Protein AF-A0A2H4T2H5-F1 (afdb_monomer_lite)

InterPro domains:
  IPR000999 Ribonuclease III domain [PF00636] (133-190)
  IPR000999 Ribonuclease III domain [PS00517] (133-141)
  IPR000999 Ribonuclease III domain [PS50142] (43-194)
  IPR000999 Ribonuclease III domain [SM00535] (110-203)
  IPR000999 Ribonuclease III domain [cd00593] (124-202)
  IPR036389 Ribonuclease III, endonuclease domain superfamily [G3DSA:1.10.1520.10] (38-202)
  IPR036389 Ribonuclease III, endonuclease domain superfamily [SSF69065] (40-196)

Secondary structure (DSSP, 8-state):
---SS------TT-------HHHHHHHHHHHHHHHHHHHHHHHHHHHHHHT---S-HHHHHHHTB-TT-----SS-HHHHHHHHHHHS-SS--PPPTHHHHHHH---SHHHHHHHHTPPPPSS-PPP---STHHHHHHHHHHHHHHHHHHHHTT-TTS-HHHHHHHHHHHHSHHHHHHHHHHTTGGGTSB----TTT--GGG-

Organism: Gobiocypris rarus (NCBI:txid143606)

Sequence (203 aa):
MRREVTVELSSQGFWKTGIRSDVCQHAMMLPVLTHHIRYHQCLMHLDKLIGYMFKERCLLQLAMTHPSHHLNFGMNPDHARNSLSNCGIRQPKYGDRKVHHMYMRKKGINTLINIMSRLGQDDPSPSRINHNERLEFLGDAVVEFLTSVHLYYPFPSLEEGGLATYRTAIVQNQHLAMLAKKLELDRFMLYAHGPDLCRESDL

Foldseek 3Di:
DDDPADDDDDPPPDDDDVDALVVLVVVQCVLLVVLVVVLLVVVVVLCVLVVHDDPDSLVVLLQLEAPQQDDRSNDDVVVSVVSCVVRHDNDDDDDDPVVVCVQSDPDDPVNVVVVVPDDDDPDDDDDPHSHNVVVVVVVLVVLLVVLLVVLCVVCVPDDPVVSVVVSCVCSDPVNVLVVCVVSVSVVSHSDDDDVPPDDPVSD

Radius of gyration: 23.96 Å; chains: 1; bounding box: 58×44×70 Å

pLDDT: mean 84.57, std 11.93, range [44.12, 97.38]

Structure (mmCIF, N/CA/C/O backbone):
data_AF-A0A2H4T2H5-F1
#
_entry.id   AF-A0A2H4T2H5-F1
#
loop_
_atom_site.group_PDB
_atom_site.id
_atom_site.type_symbol
_atom_site.label_atom_id
_atom_site.label_alt_id
_atom_site.label_comp_id
_atom_site.label_asym_id
_atom_site.label_entity_id
_atom_site.label_seq_id
_atom_site.pdbx_PDB_ins_code
_atom_site.Cartn_x
_atom_site.Cartn_y
_atom_site.Cartn_z
_atom_site.occupancy
_atom_site.B_iso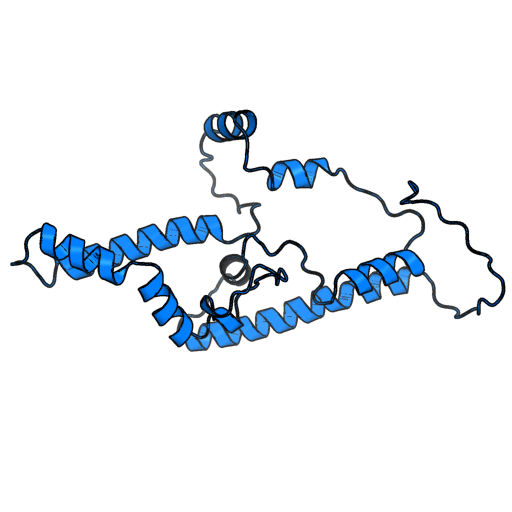_or_equiv
_atom_site.auth_seq_id
_atom_site.auth_comp_id
_atom_si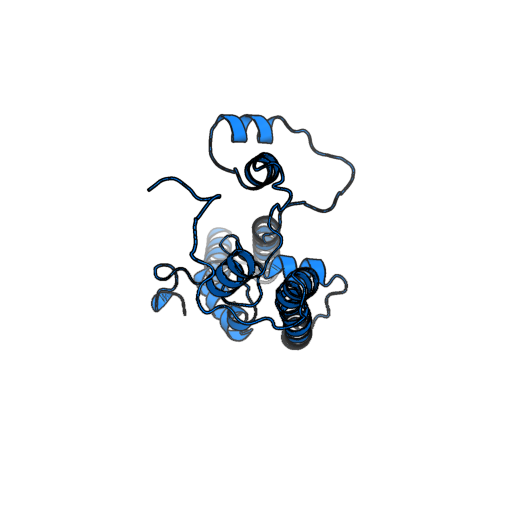te.auth_asym_id
_atom_site.auth_atom_id
_atom_site.pdbx_PDB_model_num
ATOM 1 N N . MET A 1 1 ? 26.961 19.662 -19.257 1.00 47.53 1 MET A N 1
ATOM 2 C CA . MET A 1 1 ? 26.577 18.572 -20.183 1.00 47.53 1 MET A CA 1
ATOM 3 C C . MET A 1 1 ? 25.059 18.450 -20.213 1.00 47.53 1 MET A C 1
ATOM 5 O O . MET A 1 1 ? 24.480 18.027 -19.226 1.00 47.53 1 MET A O 1
ATOM 9 N N . ARG A 1 2 ? 24.398 18.876 -21.296 1.00 48.97 2 ARG A N 1
ATOM 10 C CA . ARG A 1 2 ? 22.950 18.691 -21.510 1.00 48.97 2 ARG A CA 1
ATOM 11 C C . ARG A 1 2 ? 22.728 18.039 -22.873 1.00 48.97 2 ARG A C 1
ATOM 13 O O . ARG A 1 2 ? 22.562 18.754 -23.853 1.00 48.97 2 ARG A O 1
ATOM 20 N N . ARG A 1 3 ? 22.755 16.706 -22.929 1.00 50.19 3 ARG A N 1
ATOM 21 C CA . ARG A 1 3 ? 22.187 15.893 -24.020 1.00 50.19 3 ARG A CA 1
ATOM 22 C C . ARG A 1 3 ? 21.796 14.531 -23.440 1.00 50.19 3 ARG A C 1
ATOM 24 O O . ARG A 1 3 ? 22.607 13.621 -23.419 1.00 50.19 3 ARG A O 1
ATOM 31 N N . GLU A 1 4 ? 20.565 14.410 -22.948 1.00 59.59 4 GLU A N 1
ATOM 32 C CA . GLU A 1 4 ? 20.014 13.130 -22.460 1.00 59.59 4 GLU A CA 1
ATOM 33 C C . GLU A 1 4 ? 19.624 12.174 -23.608 1.00 59.59 4 GLU A C 1
ATOM 35 O O . GLU A 1 4 ? 19.254 11.036 -23.350 1.00 59.59 4 GLU A O 1
ATOM 40 N N . VAL A 1 5 ? 19.684 12.621 -24.874 1.00 64.12 5 VAL A N 1
ATOM 41 C CA . VAL A 1 5 ? 19.038 11.918 -26.003 1.00 64.12 5 VAL A CA 1
ATOM 42 C C . VAL A 1 5 ? 19.996 11.522 -27.131 1.00 64.12 5 VAL A C 1
ATOM 44 O O . VAL A 1 5 ? 19.806 10.484 -27.754 1.00 64.12 5 VAL A O 1
ATOM 47 N N . THR A 1 6 ? 21.033 12.311 -27.422 1.00 69.75 6 THR A N 1
ATOM 48 C CA . THR A 1 6 ? 21.950 12.030 -28.541 1.00 69.75 6 THR A CA 1
ATOM 49 C C . THR A 1 6 ? 23.392 12.020 -28.058 1.00 69.75 6 THR A C 1
ATOM 51 O O . THR A 1 6 ? 23.927 13.071 -27.688 1.00 69.75 6 THR A O 1
ATOM 54 N N . VAL A 1 7 ? 24.003 10.838 -28.093 1.00 77.75 7 VAL A N 1
ATOM 55 C CA . VAL A 1 7 ? 25.414 10.594 -27.781 1.00 77.75 7 VAL A CA 1
ATOM 56 C C . VAL A 1 7 ? 26.080 10.016 -29.027 1.00 77.75 7 VAL A C 1
ATOM 58 O O . VAL A 1 7 ? 25.478 9.202 -29.728 1.00 77.75 7 VAL A O 1
ATOM 61 N N . GLU A 1 8 ? 27.303 10.452 -29.317 1.00 80.44 8 GLU A N 1
ATOM 62 C CA . GLU A 1 8 ? 28.115 9.925 -30.415 1.00 80.44 8 GLU A CA 1
ATOM 63 C C . GLU A 1 8 ? 29.139 8.934 -29.858 1.00 80.44 8 GLU A C 1
ATOM 65 O O . GLU A 1 8 ? 29.836 9.231 -28.887 1.00 80.44 8 GLU A O 1
ATOM 70 N N . LEU A 1 9 ? 29.209 7.745 -30.458 1.00 82.56 9 LEU A N 1
ATOM 71 C CA . LEU A 1 9 ? 30.146 6.682 -30.098 1.00 82.56 9 LEU A CA 1
ATOM 72 C C . LEU A 1 9 ? 30.812 6.163 -31.375 1.00 82.56 9 LEU A C 1
ATOM 74 O O . LEU A 1 9 ? 30.136 5.938 -32.380 1.00 82.56 9 LEU A O 1
ATOM 78 N N . SER A 1 10 ? 32.133 5.966 -31.336 1.00 87.62 10 SER A N 1
ATOM 79 C CA . SER A 1 10 ? 32.856 5.301 -32.427 1.00 87.62 10 SER A CA 1
ATOM 80 C C . SER A 1 10 ? 32.396 3.850 -32.534 1.00 87.62 10 SER A C 1
ATOM 82 O O . SER A 1 10 ? 32.286 3.171 -31.520 1.00 87.62 10 SER A O 1
ATOM 84 N N . SER A 1 11 ? 32.165 3.356 -33.751 1.00 81.56 11 SER A N 1
ATOM 85 C CA . SER A 1 11 ? 31.807 1.954 -34.009 1.00 81.56 11 SER A CA 1
ATOM 86 C C . SER A 1 11 ? 33.022 1.024 -34.127 1.00 81.56 11 SER A C 1
ATOM 88 O O . SER A 1 11 ? 32.881 -0.138 -34.515 1.00 81.56 11 SER A O 1
ATOM 90 N N . GLN A 1 12 ? 34.231 1.515 -33.846 1.00 89.81 12 GLN A N 1
ATOM 91 C CA . GLN A 1 12 ? 35.455 0.723 -33.929 1.00 89.81 12 GLN A CA 1
ATOM 92 C C . GLN A 1 12 ? 35.497 -0.326 -32.805 1.00 89.81 12 GLN A C 1
ATOM 94 O O . GLN A 1 12 ? 35.344 0.008 -31.635 1.00 89.81 12 GLN A O 1
ATOM 99 N N . GLY A 1 13 ? 35.702 -1.601 -33.159 1.00 86.44 13 GLY A N 1
ATOM 100 C CA . GLY A 1 13 ? 35.786 -2.710 -32.194 1.00 86.44 13 GLY A CA 1
ATOM 101 C C . GLY A 1 13 ? 34.454 -3.384 -31.831 1.00 86.44 13 GLY A C 1
ATOM 102 O O . GLY A 1 13 ? 34.430 -4.228 -30.938 1.00 86.44 13 GLY A O 1
ATOM 103 N N . PHE A 1 14 ? 33.351 -3.049 -32.511 1.00 84.62 14 PHE A N 1
ATOM 104 C CA . PHE A 1 14 ? 32.053 -3.701 -32.302 1.00 84.62 14 PHE A CA 1
ATOM 105 C C . PHE A 1 14 ? 31.937 -5.021 -33.075 1.00 84.62 14 PHE A C 1
ATOM 107 O O . PHE A 1 14 ? 32.377 -5.135 -34.220 1.00 84.62 14 PHE A O 1
ATOM 114 N N . TRP A 1 15 ? 31.270 -6.002 -32.464 1.00 85.25 15 TRP A N 1
ATOM 115 C CA . TRP A 1 15 ? 31.063 -7.343 -33.017 1.00 85.25 15 TRP A CA 1
ATOM 116 C C . TRP A 1 15 ? 29.604 -7.536 -33.442 1.00 85.25 15 TRP A C 1
ATOM 118 O O . TRP A 1 15 ? 28.683 -7.066 -32.773 1.00 85.25 15 TRP A O 1
ATOM 128 N N . LYS A 1 16 ? 29.373 -8.250 -34.550 1.00 83.81 16 LYS A N 1
ATOM 129 C CA . LYS A 1 16 ? 28.019 -8.600 -35.007 1.00 83.81 16 LYS A CA 1
ATOM 130 C C . LYS A 1 16 ? 27.535 -9.852 -34.274 1.00 83.81 16 LYS A C 1
ATOM 132 O O . LYS A 1 16 ? 28.147 -10.904 -34.401 1.00 83.81 16 LYS A O 1
ATOM 137 N N . THR A 1 17 ? 26.420 -9.744 -33.556 1.00 83.88 17 THR A N 1
ATOM 138 C CA . THR A 1 17 ? 25.852 -10.838 -32.743 1.00 83.88 17 THR A CA 1
ATOM 139 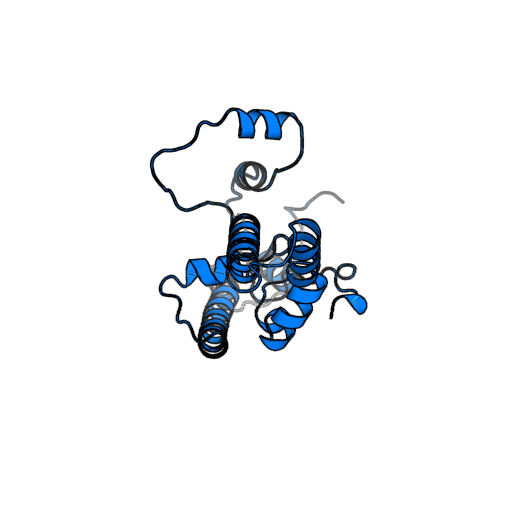C C . THR A 1 17 ? 24.640 -11.522 -33.382 1.00 83.88 17 THR A C 1
ATOM 141 O O . THR A 1 17 ? 24.209 -12.565 -32.907 1.00 83.88 17 THR A O 1
ATOM 144 N N . GLY A 1 18 ? 24.060 -10.943 -34.441 1.00 85.62 18 GLY A N 1
ATOM 145 C CA . GLY A 1 18 ? 22.853 -11.466 -35.100 1.00 85.62 18 GLY A CA 1
ATOM 146 C C . GLY A 1 18 ? 21.541 -11.230 -34.336 1.00 85.62 18 GLY A C 1
ATOM 147 O O . GLY A 1 18 ? 20.476 -11.562 -34.849 1.00 85.62 18 GLY A O 1
ATOM 148 N N . ILE A 1 19 ? 21.597 -10.619 -33.148 1.00 86.62 19 ILE A N 1
ATOM 149 C CA . ILE A 1 19 ? 20.429 -10.311 -32.314 1.00 86.62 19 ILE A CA 1
ATOM 150 C C . ILE A 1 19 ? 19.937 -8.895 -32.624 1.00 86.62 19 ILE A C 1
ATOM 152 O O . ILE A 1 19 ? 20.728 -7.958 -32.745 1.00 86.62 19 ILE A O 1
ATOM 156 N N . ARG A 1 20 ? 18.618 -8.740 -32.755 1.00 86.31 20 ARG A N 1
ATOM 157 C CA . ARG A 1 20 ? 17.951 -7.451 -32.961 1.00 86.31 20 ARG A CA 1
ATOM 158 C C .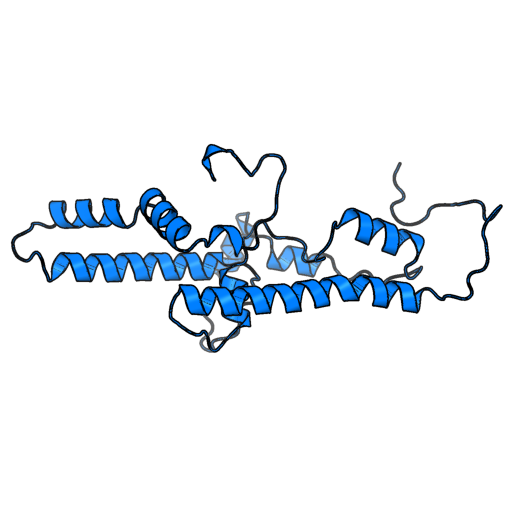 ARG A 1 20 ? 17.462 -6.863 -31.628 1.00 86.31 20 ARG A C 1
ATOM 160 O O . ARG A 1 20 ? 17.335 -7.559 -30.623 1.00 86.31 20 ARG A O 1
ATOM 167 N N . SER A 1 21 ? 17.213 -5.554 -31.615 1.00 83.38 21 SER A N 1
ATOM 168 C CA . SER A 1 21 ? 16.841 -4.791 -30.410 1.00 83.38 21 SER A CA 1
ATOM 169 C C . SER A 1 21 ? 15.430 -5.086 -29.879 1.00 83.38 21 SER A C 1
ATOM 171 O O . SER A 1 21 ? 15.114 -4.758 -28.737 1.00 83.38 21 SER A O 1
ATOM 173 N N . ASP A 1 22 ? 14.584 -5.742 -30.672 1.00 88.50 22 ASP A N 1
ATOM 174 C CA . ASP A 1 22 ? 13.271 -6.251 -30.268 1.00 88.50 22 ASP A CA 1
ATOM 175 C C . ASP A 1 22 ? 13.377 -7.327 -29.179 1.00 88.50 22 ASP A C 1
ATOM 177 O O . ASP A 1 22 ? 12.630 -7.292 -28.197 1.00 88.50 22 ASP A O 1
ATOM 181 N N . VAL A 1 23 ? 14.340 -8.244 -29.307 1.00 90.56 23 VAL A N 1
ATOM 182 C CA . VAL A 1 23 ? 14.605 -9.293 -28.313 1.00 90.56 23 VAL A CA 1
ATOM 183 C C . VAL A 1 23 ? 15.060 -8.674 -26.995 1.00 90.56 23 VAL A C 1
ATOM 185 O O . VAL A 1 23 ? 14.573 -9.061 -25.934 1.00 90.56 23 VAL A O 1
ATOM 188 N N . CYS A 1 24 ? 15.940 -7.669 -27.050 1.00 87.62 24 CYS A N 1
ATOM 189 C CA . CYS A 1 24 ? 16.410 -6.959 -25.862 1.00 87.62 24 CYS A CA 1
ATOM 190 C C . CYS A 1 24 ? 15.251 -6.298 -25.105 1.00 87.62 24 CYS A C 1
ATOM 192 O O . CYS A 1 24 ? 15.184 -6.412 -23.884 1.00 87.62 24 CYS A O 1
ATOM 194 N N . GLN A 1 25 ? 14.297 -5.680 -25.809 1.00 87.56 25 GLN A N 1
ATOM 195 C CA . GLN A 1 25 ? 13.136 -5.065 -25.166 1.00 87.56 25 GLN A CA 1
ATOM 196 C C . GLN A 1 25 ? 12.283 -6.093 -24.407 1.00 87.56 25 GLN A C 1
ATOM 198 O O . GLN A 1 25 ? 11.926 -5.855 -23.255 1.00 87.56 25 GLN A O 1
ATOM 203 N N . HIS A 1 26 ? 11.982 -7.243 -25.018 1.00 90.75 26 HIS A N 1
ATOM 204 C CA . HIS A 1 26 ? 11.210 -8.303 -24.360 1.00 90.75 26 HIS A CA 1
ATOM 205 C C . HIS A 1 26 ? 11.972 -8.908 -23.181 1.00 90.75 26 HIS A C 1
ATOM 207 O O . HIS A 1 26 ? 11.398 -9.091 -22.108 1.00 90.75 26 HIS A O 1
ATOM 213 N N . ALA A 1 27 ? 13.274 -9.155 -23.352 1.00 91.94 27 ALA A N 1
ATOM 214 C CA . ALA A 1 27 ? 14.132 -9.686 -22.301 1.00 91.94 27 ALA A CA 1
ATOM 215 C C . ALA A 1 27 ? 14.134 -8.787 -21.057 1.00 91.94 27 ALA A C 1
ATOM 217 O O . ALA A 1 27 ? 14.075 -9.298 -19.943 1.00 91.94 27 ALA A O 1
ATOM 218 N N . MET A 1 28 ? 14.113 -7.461 -21.230 1.00 90.12 28 MET A N 1
ATOM 219 C CA . MET A 1 28 ? 14.054 -6.513 -20.111 1.00 90.12 28 MET A CA 1
ATOM 220 C C . MET A 1 28 ? 12.694 -6.467 -19.397 1.00 90.12 28 MET A C 1
ATOM 222 O O . MET A 1 28 ? 12.631 -6.007 -18.258 1.00 90.12 28 MET A O 1
ATOM 226 N N . MET A 1 29 ? 11.617 -6.969 -20.011 1.00 90.12 29 MET A N 1
ATOM 227 C CA . MET A 1 29 ? 10.289 -7.051 -19.383 1.00 90.12 29 MET A CA 1
ATOM 228 C C . MET A 1 29 ? 10.087 -8.337 -18.570 1.00 90.12 29 MET A C 1
ATOM 230 O O . MET A 1 29 ? 9.281 -8.349 -17.638 1.00 90.12 29 MET A O 1
ATOM 234 N N . LEU A 1 30 ? 10.816 -9.417 -18.880 1.00 93.12 30 LEU A N 1
ATOM 235 C CA . LEU A 1 30 ? 10.678 -10.699 -18.175 1.00 93.12 30 LEU A CA 1
ATOM 236 C C . LEU A 1 30 ? 10.932 -10.593 -16.662 1.00 93.12 30 LEU A C 1
ATOM 238 O O . LEU A 1 30 ? 10.170 -11.195 -15.909 1.00 93.12 30 LEU A O 1
ATOM 242 N N . PRO A 1 31 ? 11.919 -9.824 -16.169 1.00 94.06 31 PRO A N 1
ATOM 243 C CA . PRO A 1 31 ? 12.173 -9.723 -14.732 1.00 94.06 31 PRO A CA 1
ATOM 244 C C . PRO A 1 31 ? 11.035 -9.067 -13.947 1.00 94.06 31 PRO A C 1
ATOM 246 O O . PRO A 1 31 ? 10.805 -9.422 -12.794 1.00 94.06 31 PRO A O 1
ATOM 249 N N . VAL A 1 32 ? 10.262 -8.181 -14.583 1.00 92.00 32 VAL A N 1
ATOM 250 C CA . VAL A 1 32 ? 9.036 -7.626 -13.991 1.00 92.00 32 VAL A CA 1
ATOM 251 C C . VAL A 1 32 ? 8.002 -8.736 -13.795 1.00 92.00 32 VAL A C 1
ATOM 253 O O . VAL A 1 32 ? 7.415 -8.859 -12.720 1.00 92.00 32 VAL A O 1
ATOM 256 N N . LEU A 1 33 ? 7.813 -9.584 -14.811 1.00 93.50 33 LEU A N 1
ATOM 257 C CA . LEU A 1 33 ? 6.883 -10.711 -14.755 1.00 93.50 33 LEU A CA 1
ATOM 258 C C . LEU A 1 33 ? 7.313 -11.760 -13.721 1.00 93.50 33 LEU A C 1
ATOM 260 O O . LEU A 1 33 ? 6.489 -12.219 -12.931 1.00 93.50 33 LEU A O 1
ATOM 264 N N . THR A 1 34 ? 8.590 -12.142 -13.698 1.00 94.50 34 THR A N 1
ATOM 265 C CA . THR A 1 34 ? 9.081 -13.143 -12.741 1.00 94.50 34 THR A CA 1
ATOM 266 C C . THR A 1 34 ? 8.998 -12.627 -11.309 1.00 94.50 34 THR A C 1
ATOM 268 O O . THR A 1 34 ? 8.587 -13.376 -10.423 1.00 94.50 34 THR A O 1
ATOM 271 N N . HIS A 1 35 ? 9.309 -11.348 -11.076 1.00 92.88 35 HIS A N 1
ATOM 272 C CA . HIS A 1 35 ? 9.099 -10.704 -9.784 1.00 92.88 35 HIS A CA 1
ATOM 273 C C . HIS A 1 35 ? 7.623 -10.735 -9.378 1.00 92.88 35 HIS A C 1
ATOM 275 O O . HIS A 1 35 ? 7.315 -11.160 -8.268 1.00 92.88 35 HIS A O 1
ATOM 281 N N . HIS A 1 36 ? 6.710 -10.375 -10.285 1.00 92.94 36 HIS A N 1
ATOM 282 C CA . HIS A 1 36 ? 5.271 -10.409 -10.030 1.00 92.94 36 HIS A CA 1
ATOM 283 C C . HIS A 1 36 ? 4.787 -11.811 -9.627 1.00 92.94 36 HIS A C 1
ATOM 285 O O . HIS A 1 36 ? 4.119 -11.970 -8.608 1.00 92.94 36 HIS A O 1
ATOM 291 N N . ILE A 1 37 ? 5.170 -12.850 -10.377 1.00 94.56 37 ILE A N 1
ATOM 292 C CA . ILE A 1 37 ? 4.791 -14.240 -10.075 1.00 94.56 37 ILE A CA 1
ATOM 293 C C . ILE A 1 37 ? 5.319 -14.665 -8.700 1.00 94.56 37 ILE A C 1
ATOM 295 O O . ILE A 1 37 ? 4.560 -15.187 -7.884 1.00 94.56 37 ILE A O 1
ATOM 299 N N . ARG A 1 38 ? 6.604 -14.417 -8.424 1.00 94.50 38 ARG A N 1
ATOM 300 C CA . ARG A 1 38 ? 7.226 -14.765 -7.138 1.00 94.50 38 ARG A CA 1
ATOM 301 C C . ARG A 1 38 ? 6.562 -14.031 -5.979 1.00 94.50 38 ARG A C 1
ATOM 303 O O . ARG A 1 38 ? 6.287 -14.638 -4.952 1.00 94.50 38 ARG A O 1
ATOM 310 N N . TYR A 1 39 ? 6.266 -12.748 -6.153 1.00 94.00 39 TYR A N 1
ATOM 311 C CA . TYR A 1 39 ? 5.614 -11.945 -5.128 1.00 94.00 39 TYR A CA 1
ATOM 312 C C . TYR A 1 39 ? 4.200 -12.452 -4.817 1.00 94.00 39 TYR A C 1
ATOM 314 O O . TYR A 1 39 ? 3.845 -12.608 -3.652 1.00 94.00 39 TYR A O 1
ATOM 322 N N . HIS A 1 40 ? 3.416 -12.822 -5.833 1.00 94.19 40 HIS A N 1
ATOM 323 C CA . HIS A 1 40 ? 2.105 -13.434 -5.603 1.00 94.19 40 HIS A CA 1
ATOM 324 C C . HIS A 1 40 ? 2.191 -14.787 -4.892 1.00 94.19 40 HIS A C 1
ATOM 326 O O . HIS A 1 40 ? 1.343 -15.074 -4.050 1.00 94.19 40 HIS A O 1
ATOM 332 N N . GLN A 1 41 ? 3.215 -15.596 -5.169 1.00 94.44 41 GLN A N 1
ATOM 333 C CA . GLN A 1 41 ? 3.460 -16.825 -4.408 1.00 94.44 41 GLN A CA 1
ATOM 334 C C . GLN A 1 41 ? 3.786 -16.524 -2.938 1.00 94.44 41 GLN A C 1
ATOM 336 O O . GLN A 1 41 ? 3.274 -17.209 -2.053 1.00 94.44 41 GLN A O 1
ATOM 341 N N . CYS A 1 42 ? 4.562 -15.472 -2.658 1.00 94.50 42 CYS A N 1
ATOM 342 C CA . CYS A 1 42 ? 4.800 -15.010 -1.289 1.00 94.50 42 CYS A CA 1
ATOM 343 C C . CYS A 1 42 ? 3.500 -14.555 -0.606 1.00 94.50 42 CYS A C 1
ATOM 345 O O . CYS A 1 42 ? 3.243 -14.947 0.528 1.00 94.50 42 CYS A O 1
ATOM 347 N N . LEU A 1 43 ? 2.633 -13.808 -1.296 1.00 94.25 43 LEU A N 1
ATOM 348 C CA . LEU A 1 43 ? 1.333 -13.402 -0.746 1.00 94.25 43 LEU A CA 1
ATOM 349 C C . LEU A 1 43 ? 0.415 -14.595 -0.440 1.00 94.25 43 LEU A C 1
ATOM 351 O O . LEU A 1 43 ? -0.333 -14.562 0.529 1.00 94.25 43 LEU A O 1
ATOM 355 N N . MET A 1 44 ? 0.495 -15.684 -1.209 1.00 93.38 44 MET A N 1
ATOM 356 C CA . MET A 1 44 ? -0.233 -16.916 -0.876 1.00 93.38 44 MET A CA 1
ATOM 357 C C . MET A 1 44 ? 0.274 -17.573 0.414 1.00 93.38 44 MET A C 1
ATOM 359 O O . MET A 1 44 ? -0.477 -18.297 1.066 1.00 93.38 44 MET A O 1
ATOM 363 N N . HIS A 1 45 ? 1.541 -17.363 0.777 1.00 92.56 45 HIS A N 1
ATOM 364 C CA . HIS A 1 45 ? 2.059 -17.785 2.076 1.00 92.56 45 HIS A CA 1
ATOM 365 C C . HIS A 1 45 ? 1.565 -16.861 3.194 1.00 92.56 45 HIS A C 1
ATOM 367 O O . HIS A 1 45 ? 1.146 -17.359 4.237 1.00 92.56 45 HIS A O 1
ATOM 373 N N . LEU A 1 46 ? 1.520 -15.550 2.941 1.00 93.31 46 LEU A N 1
ATOM 374 C CA . LEU A 1 46 ? 0.984 -14.568 3.882 1.00 93.31 46 LEU A CA 1
ATOM 375 C C . LEU A 1 46 ? -0.480 -14.853 4.255 1.00 93.31 46 LEU A C 1
ATOM 377 O O . LEU A 1 46 ? -0.817 -14.835 5.434 1.00 93.31 46 LEU A O 1
ATOM 381 N N . ASP A 1 47 ? -1.334 -15.207 3.292 1.00 92.69 47 ASP A N 1
ATOM 382 C CA . ASP A 1 47 ? -2.723 -15.603 3.578 1.00 92.69 47 ASP A CA 1
ATOM 383 C C . ASP A 1 47 ? -2.817 -16.738 4.612 1.00 92.69 47 ASP A C 1
ATOM 385 O O . ASP A 1 47 ? -3.700 -16.741 5.470 1.00 92.69 47 ASP A O 1
ATOM 389 N N . LYS A 1 48 ? -1.901 -17.715 4.535 1.00 91.06 48 LYS A N 1
ATOM 390 C CA . LYS A 1 48 ? -1.867 -18.848 5.470 1.00 91.06 48 LYS A CA 1
ATOM 391 C C . LYS A 1 48 ? -1.458 -18.408 6.873 1.00 91.06 48 LYS A C 1
ATOM 393 O O . LYS A 1 48 ? -1.967 -18.977 7.831 1.00 91.06 48 LYS A O 1
ATOM 398 N N . LEU A 1 49 ? -0.570 -17.417 6.986 1.00 91.12 49 LEU A N 1
ATOM 399 C CA . LEU A 1 49 ? -0.171 -16.828 8.268 1.00 91.12 49 LEU A CA 1
ATOM 400 C C . LEU A 1 49 ? -1.310 -16.010 8.890 1.00 91.12 49 LEU A C 1
ATOM 402 O O . LEU A 1 49 ? -1.550 -16.112 10.088 1.00 91.12 49 LEU A O 1
ATOM 406 N N . ILE A 1 50 ? -2.037 -15.240 8.075 1.00 92.44 50 ILE A N 1
ATOM 407 C CA . ILE A 1 50 ? -3.185 -14.435 8.522 1.00 92.44 50 ILE A CA 1
ATOM 408 C C . ILE A 1 50 ? -4.387 -15.328 8.880 1.00 92.44 50 ILE A C 1
ATOM 410 O O . ILE A 1 50 ? -5.210 -14.961 9.715 1.00 92.44 50 ILE A O 1
ATOM 414 N N . GLY A 1 51 ? -4.505 -16.502 8.254 1.00 94.31 51 GLY A N 1
ATOM 415 C CA . GLY A 1 51 ? -5.647 -17.403 8.428 1.00 94.31 51 GLY A CA 1
ATOM 416 C C . GLY A 1 51 ? -6.881 -16.993 7.616 1.00 94.31 51 GLY A C 1
ATOM 417 O O . GLY A 1 51 ? -7.959 -17.552 7.808 1.00 94.31 51 GLY A O 1
ATOM 418 N N . TYR A 1 52 ? -6.734 -16.043 6.686 1.00 94.81 52 TYR A N 1
ATOM 419 C CA . TYR A 1 52 ? -7.793 -15.589 5.788 1.00 94.81 52 TYR A CA 1
ATOM 420 C C . TYR A 1 52 ? -7.289 -15.519 4.345 1.00 94.81 52 TYR A C 1
ATOM 422 O O . TYR A 1 52 ? -6.274 -14.892 4.048 1.00 94.81 52 TYR A O 1
ATOM 430 N N . MET A 1 53 ? -8.031 -16.154 3.436 1.00 94.62 53 MET A N 1
ATOM 431 C CA . MET A 1 53 ? -7.698 -16.203 2.014 1.00 94.62 53 MET A CA 1
ATOM 432 C C . MET A 1 53 ? -8.383 -15.057 1.264 1.00 94.62 53 MET A C 1
ATOM 434 O O . MET A 1 53 ? -9.606 -15.057 1.093 1.00 94.62 53 MET A O 1
ATOM 438 N N . PHE A 1 54 ? -7.603 -14.105 0.750 1.00 94.12 54 PHE A N 1
ATOM 439 C CA . PHE A 1 54 ? -8.150 -12.990 -0.025 1.00 94.12 54 PHE A CA 1
ATOM 440 C C . PHE A 1 54 ? -8.604 -13.454 -1.416 1.00 94.12 54 PHE A C 1
ATOM 442 O O . PHE A 1 54 ? -7.825 -14.024 -2.185 1.00 94.12 54 PHE A O 1
ATOM 449 N N . LYS A 1 55 ? -9.866 -13.169 -1.770 1.00 92.94 55 LYS A N 1
ATOM 450 C CA . LYS A 1 55 ? -10.402 -13.436 -3.118 1.00 92.94 55 LYS A CA 1
ATOM 451 C C . LYS A 1 55 ? -9.751 -12.534 -4.167 1.00 92.94 55 LYS A C 1
ATOM 453 O O . LYS A 1 55 ? -9.356 -13.002 -5.232 1.00 92.94 55 LYS A O 1
ATOM 458 N N . GLU A 1 56 ? -9.611 -11.249 -3.852 1.00 92.19 56 GLU A N 1
ATOM 459 C CA . GLU A 1 56 ? -9.090 -10.242 -4.773 1.00 92.19 56 GLU A CA 1
ATOM 460 C C . GLU A 1 56 ? -7.594 -9.990 -4.528 1.00 92.19 56 GLU A C 1
ATOM 462 O O . GLU A 1 56 ? -7.186 -9.246 -3.636 1.00 92.19 56 GLU A O 1
ATOM 467 N N . ARG A 1 57 ? -6.747 -10.649 -5.326 1.00 91.75 57 ARG A N 1
ATOM 468 C CA . ARG A 1 57 ? -5.283 -10.649 -5.145 1.00 91.75 57 ARG A CA 1
ATOM 469 C C . ARG A 1 57 ? -4.628 -9.304 -5.414 1.00 91.75 57 ARG A C 1
ATOM 471 O O . ARG A 1 57 ? -3.676 -8.944 -4.727 1.00 91.75 57 ARG A O 1
ATOM 478 N N . CYS A 1 58 ? -5.151 -8.565 -6.385 1.00 90.19 58 CYS A N 1
ATOM 479 C CA . CYS A 1 58 ? -4.659 -7.234 -6.719 1.00 90.19 58 CYS A CA 1
ATOM 480 C C . CYS A 1 58 ? -4.886 -6.250 -5.563 1.00 90.19 58 CYS A C 1
ATOM 482 O O . CYS A 1 58 ? -4.032 -5.406 -5.310 1.00 90.19 58 CYS A O 1
ATOM 484 N N . LEU A 1 59 ? -5.995 -6.394 -4.825 1.00 91.44 59 LEU A N 1
ATOM 485 C CA . LEU A 1 59 ? -6.283 -5.568 -3.654 1.00 91.44 59 LEU A CA 1
ATOM 486 C C . LEU A 1 59 ? -5.312 -5.866 -2.506 1.00 91.44 59 LEU A C 1
ATOM 488 O O . LEU A 1 59 ? -4.795 -4.938 -1.892 1.00 91.44 59 LEU A O 1
ATOM 492 N N . LEU A 1 60 ? -5.007 -7.144 -2.258 1.00 93.25 60 LEU A N 1
ATOM 493 C CA . LEU A 1 60 ? -4.001 -7.528 -1.262 1.00 93.25 60 LEU A CA 1
ATOM 494 C C . LEU A 1 60 ? -2.609 -6.997 -1.630 1.00 93.25 60 LEU A C 1
ATOM 496 O O . LEU A 1 60 ? -1.916 -6.438 -0.786 1.00 93.25 60 LEU A O 1
ATOM 500 N N . GLN A 1 61 ? -2.208 -7.126 -2.897 1.00 92.69 61 GLN A N 1
ATOM 501 C CA . GLN A 1 61 ? -0.956 -6.541 -3.372 1.00 92.69 61 GLN A CA 1
ATOM 502 C C . GLN A 1 61 ? -0.939 -5.025 -3.157 1.00 92.69 61 GLN A C 1
ATOM 504 O O . GLN A 1 61 ? 0.052 -4.512 -2.647 1.00 92.69 61 GLN A O 1
ATOM 509 N N . LEU A 1 62 ? -2.024 -4.323 -3.502 1.00 91.44 62 LEU A N 1
ATOM 510 C CA . LEU A 1 62 ? -2.154 -2.883 -3.291 1.00 91.44 62 LEU A CA 1
ATOM 511 C C . LEU A 1 62 ? -2.026 -2.515 -1.806 1.00 91.44 62 LEU A C 1
ATOM 513 O O . LEU A 1 62 ? -1.308 -1.574 -1.482 1.00 91.44 62 LEU A O 1
ATOM 517 N N . ALA A 1 63 ? -2.643 -3.272 -0.899 1.00 92.75 63 ALA A N 1
ATOM 518 C CA . ALA A 1 63 ? -2.527 -3.048 0.544 1.00 92.75 63 ALA A CA 1
ATOM 519 C C . ALA A 1 63 ? -1.080 -3.155 1.056 1.00 92.75 63 ALA A C 1
ATOM 521 O O . ALA A 1 63 ? -0.699 -2.435 1.977 1.00 92.75 63 ALA A O 1
ATOM 522 N N . MET A 1 64 ? -0.260 -3.987 0.411 1.00 92.62 64 MET A N 1
ATOM 523 C CA . MET A 1 64 ? 1.155 -4.173 0.743 1.00 92.62 64 MET A CA 1
ATOM 524 C C . MET A 1 64 ? 2.095 -3.180 0.035 1.00 92.62 64 MET A C 1
ATOM 526 O O . MET A 1 64 ? 3.308 -3.250 0.227 1.00 92.62 64 MET A O 1
ATOM 530 N N . THR A 1 65 ? 1.578 -2.257 -0.789 1.00 90.88 65 THR A N 1
ATOM 531 C CA . THR A 1 65 ? 2.400 -1.244 -1.479 1.00 90.88 65 THR A CA 1
ATOM 532 C C . THR A 1 65 ? 2.563 0.034 -0.666 1.00 90.88 65 THR A C 1
ATOM 534 O O . THR A 1 65 ? 1.587 0.724 -0.378 1.00 90.88 65 THR A O 1
ATOM 537 N N . HIS A 1 66 ? 3.812 0.401 -0.377 1.00 88.75 66 HIS A N 1
ATOM 538 C CA . HIS A 1 66 ? 4.136 1.652 0.306 1.00 88.75 66 HIS A CA 1
ATOM 539 C C . HIS A 1 66 ? 4.190 2.849 -0.676 1.00 88.75 66 HIS A C 1
ATOM 541 O O . HIS A 1 66 ? 4.623 2.680 -1.822 1.00 88.75 66 HIS A O 1
ATOM 547 N N . PRO A 1 67 ? 3.834 4.084 -0.263 1.00 84.75 67 PRO A N 1
ATOM 548 C CA . PRO A 1 67 ? 3.922 5.288 -1.104 1.00 84.75 67 PRO A CA 1
ATOM 549 C C . PRO A 1 67 ? 5.314 5.595 -1.667 1.00 84.75 67 PRO A C 1
ATOM 551 O O . PRO A 1 67 ? 5.430 6.135 -2.765 1.00 84.75 67 PRO A O 1
ATOM 554 N N . SER A 1 68 ? 6.372 5.222 -0.942 1.00 81.94 68 SER A N 1
ATOM 555 C CA . SER A 1 68 ? 7.765 5.373 -1.404 1.00 81.94 68 SER A CA 1
ATOM 556 C C . SER A 1 68 ? 8.133 4.429 -2.555 1.00 81.94 68 SER A C 1
ATOM 558 O O . SER A 1 68 ? 9.182 4.590 -3.178 1.00 81.94 68 SER A O 1
ATOM 560 N N . HIS A 1 69 ? 7.310 3.417 -2.840 1.00 80.00 69 HIS A N 1
ATOM 561 C CA . HIS A 1 69 ? 7.586 2.425 -3.871 1.00 80.00 69 HIS A CA 1
ATOM 562 C C . HIS A 1 69 ? 7.220 2.958 -5.263 1.00 80.00 69 HIS A C 1
ATOM 564 O O . HIS A 1 69 ? 6.093 2.816 -5.736 1.00 80.00 69 HIS A O 1
ATOM 570 N N . HIS A 1 70 ? 8.182 3.607 -5.924 1.00 68.75 70 HIS A N 1
ATOM 571 C CA . HIS A 1 70 ? 7.952 4.306 -7.195 1.00 68.75 70 HIS A CA 1
ATOM 572 C C . HIS A 1 70 ? 8.233 3.479 -8.462 1.00 68.75 70 HIS A C 1
ATOM 574 O O . HIS A 1 70 ? 7.714 3.819 -9.525 1.00 68.75 70 HIS A O 1
ATOM 580 N N . LEU A 1 71 ? 9.065 2.431 -8.396 1.00 70.00 71 LEU A N 1
ATOM 581 C CA . LEU A 1 71 ? 9.533 1.696 -9.579 1.00 70.00 71 LEU A CA 1
ATOM 582 C C . LEU A 1 71 ? 9.480 0.180 -9.366 1.00 70.00 71 LEU A C 1
ATOM 584 O O . LEU A 1 71 ? 10.205 -0.365 -8.540 1.00 70.00 71 LEU A O 1
ATOM 588 N N . ASN A 1 72 ? 8.690 -0.510 -10.190 1.00 67.94 72 ASN A N 1
ATOM 589 C CA . ASN A 1 72 ? 8.472 -1.956 -10.098 1.00 67.94 72 ASN A CA 1
ATOM 590 C C . ASN A 1 72 ? 9.277 -2.698 -11.179 1.00 67.94 72 ASN A C 1
ATOM 592 O O . ASN A 1 72 ? 8.703 -3.402 -12.006 1.00 67.94 72 ASN A O 1
ATOM 596 N N . PHE A 1 73 ? 10.601 -2.518 -11.230 1.00 72.56 73 PHE A N 1
ATOM 597 C CA . PHE A 1 73 ? 11.426 -3.218 -12.231 1.00 72.56 73 PHE A CA 1
ATOM 598 C C . PHE A 1 73 ? 11.724 -4.679 -11.863 1.00 72.56 73 PHE A C 1
ATOM 600 O O . PHE A 1 73 ? 12.196 -5.433 -12.711 1.00 72.56 73 PHE A O 1
ATOM 607 N N . GLY A 1 74 ? 11.492 -5.085 -10.608 1.00 77.12 74 GLY A N 1
ATOM 608 C CA . GLY A 1 74 ? 11.845 -6.424 -10.112 1.00 77.12 74 GLY A CA 1
ATOM 609 C C . GLY A 1 74 ? 13.357 -6.703 -10.070 1.00 77.12 74 GLY A C 1
ATOM 610 O O . GLY A 1 74 ? 13.776 -7.795 -9.697 1.00 77.12 74 GLY A O 1
ATOM 611 N N . MET A 1 75 ? 14.171 -5.716 -10.449 1.00 84.44 75 MET A N 1
ATOM 612 C CA . MET A 1 75 ? 15.629 -5.725 -10.497 1.00 84.44 75 MET A CA 1
ATOM 613 C C . MET A 1 75 ? 16.156 -4.321 -10.181 1.00 84.44 75 MET A C 1
ATOM 615 O O . MET A 1 75 ? 15.378 -3.367 -10.114 1.00 84.44 75 MET A O 1
ATOM 619 N N . ASN A 1 76 ? 17.480 -4.177 -10.084 1.00 86.50 76 ASN A N 1
ATOM 620 C CA . ASN A 1 76 ? 18.112 -2.867 -9.968 1.00 86.50 76 ASN A CA 1
ATOM 621 C C . ASN A 1 76 ? 17.734 -1.962 -11.172 1.00 86.50 76 ASN A C 1
ATOM 623 O O . ASN A 1 76 ? 18.072 -2.300 -12.316 1.00 86.50 76 ASN A O 1
ATOM 627 N N . PRO A 1 77 ? 17.070 -0.812 -10.938 1.00 85.94 77 PRO A N 1
ATOM 628 C CA . PRO A 1 77 ? 16.642 0.098 -11.997 1.00 85.94 77 PRO A CA 1
ATOM 629 C C . PRO A 1 77 ? 17.782 0.627 -12.873 1.00 85.94 77 PRO A C 1
ATOM 631 O O . PRO A 1 77 ? 17.558 0.913 -14.048 1.00 85.94 77 PRO A O 1
ATOM 634 N N . ASP A 1 78 ? 18.997 0.753 -12.338 1.00 86.31 78 ASP A N 1
ATOM 635 C CA . ASP A 1 78 ? 20.128 1.299 -13.092 1.00 86.31 78 ASP A CA 1
ATOM 636 C C . ASP A 1 78 ? 20.651 0.307 -14.130 1.00 86.31 78 ASP A C 1
ATOM 638 O O . ASP A 1 78 ? 20.935 0.695 -15.264 1.00 86.31 78 ASP A O 1
ATOM 642 N N . HIS A 1 79 ? 20.685 -0.989 -13.804 1.00 89.50 79 HIS A N 1
ATOM 643 C CA . HIS A 1 79 ? 20.978 -2.026 -14.796 1.00 89.50 79 HIS A CA 1
ATOM 644 C C . HIS A 1 79 ? 19.915 -2.039 -15.891 1.00 89.50 79 HIS A C 1
ATOM 646 O O . HIS A 1 79 ? 20.259 -2.053 -17.071 1.00 89.50 79 HIS A O 1
ATOM 652 N N . ALA A 1 80 ? 18.636 -1.931 -15.515 1.00 88.31 80 ALA A N 1
ATOM 653 C CA . ALA A 1 80 ? 17.558 -1.866 -16.490 1.00 88.31 80 ALA A CA 1
ATOM 654 C C . ALA A 1 80 ? 17.697 -0.659 -17.430 1.00 88.31 80 ALA A C 1
ATOM 656 O O . ALA A 1 80 ? 17.605 -0.805 -18.650 1.00 88.31 80 ALA A O 1
ATOM 657 N N . ARG A 1 81 ? 17.975 0.527 -16.875 1.00 87.25 81 ARG A N 1
ATOM 658 C CA . ARG A 1 81 ? 18.154 1.767 -17.641 1.00 87.25 81 ARG A CA 1
ATOM 659 C C . ARG A 1 81 ? 19.357 1.686 -18.578 1.00 87.25 81 ARG A C 1
ATOM 661 O O . ARG A 1 81 ? 19.233 2.054 -19.743 1.00 87.25 81 ARG A O 1
ATOM 668 N N . ASN A 1 82 ? 20.487 1.169 -18.101 1.00 88.88 82 ASN A N 1
ATOM 669 C CA . ASN A 1 82 ? 21.702 1.029 -18.902 1.00 88.88 82 ASN A CA 1
ATOM 670 C C . ASN A 1 82 ? 21.503 0.035 -20.053 1.00 88.88 82 ASN A C 1
ATOM 672 O O . ASN A 1 82 ? 21.846 0.337 -21.195 1.00 88.88 82 ASN A O 1
ATOM 676 N N . SER A 1 83 ? 20.885 -1.119 -19.785 1.00 90.12 83 SER A N 1
ATOM 677 C CA . SER A 1 83 ? 20.567 -2.111 -20.817 1.00 90.12 83 SER A CA 1
ATOM 678 C C . SER A 1 83 ? 19.600 -1.562 -21.867 1.00 90.12 83 SER A C 1
ATOM 680 O O . SER A 1 83 ? 19.822 -1.763 -23.059 1.00 90.12 83 SER A O 1
ATOM 682 N N . LEU A 1 84 ? 18.566 -0.820 -21.457 1.00 87.50 84 LEU A N 1
ATOM 683 C CA . LEU A 1 84 ? 17.632 -0.178 -22.389 1.00 87.50 84 LEU A CA 1
ATOM 684 C C . LEU A 1 84 ? 18.286 0.957 -23.188 1.00 87.50 84 LEU A C 1
ATOM 686 O O . LEU A 1 84 ? 17.975 1.121 -24.363 1.00 87.50 84 LEU A O 1
ATOM 690 N N . SER A 1 85 ? 19.209 1.714 -22.593 1.00 85.88 85 SER A N 1
ATOM 691 C CA . SER A 1 85 ? 19.944 2.771 -23.299 1.00 85.88 85 SER A CA 1
ATOM 692 C C . SER A 1 85 ? 20.900 2.211 -24.355 1.00 85.88 85 SER A C 1
ATOM 694 O O . SER A 1 85 ? 21.056 2.810 -25.415 1.00 85.88 85 SER A O 1
ATOM 696 N N . ASN A 1 86 ? 21.544 1.076 -24.072 1.00 85.81 86 ASN A N 1
ATOM 697 C CA . ASN A 1 86 ? 22.563 0.498 -24.952 1.00 85.81 86 ASN A CA 1
ATOM 698 C C . ASN A 1 86 ? 21.973 -0.439 -26.013 1.00 85.81 86 ASN A C 1
ATOM 700 O O . ASN A 1 86 ? 22.451 -0.467 -27.145 1.00 85.81 86 ASN A O 1
ATOM 704 N N . CYS A 1 87 ? 20.946 -1.211 -25.649 1.00 86.44 87 CYS A N 1
ATOM 705 C CA . CYS A 1 87 ? 20.409 -2.298 -26.472 1.00 86.44 87 CYS A CA 1
ATOM 706 C C . CYS A 1 87 ? 18.933 -2.102 -26.863 1.00 86.44 87 CYS A C 1
ATOM 708 O O . CYS A 1 87 ? 18.357 -2.958 -27.535 1.00 86.44 87 CYS A O 1
ATOM 710 N N . GLY A 1 88 ? 18.297 -1.017 -26.414 1.00 84.00 88 GLY A N 1
ATOM 711 C CA . GLY A 1 88 ? 16.887 -0.740 -26.672 1.00 84.00 88 GLY A CA 1
ATOM 712 C C . GLY A 1 88 ? 16.610 -0.141 -28.049 1.00 84.00 88 GLY A C 1
ATOM 713 O O . GLY A 1 88 ? 17.466 -0.036 -28.930 1.00 84.00 88 GLY A O 1
ATOM 714 N N . ILE A 1 89 ? 15.355 0.256 -28.251 1.00 83.31 89 ILE A N 1
ATOM 715 C CA . ILE A 1 89 ? 14.916 0.882 -29.497 1.00 83.31 89 ILE A CA 1
ATOM 716 C C . ILE A 1 89 ? 15.420 2.332 -29.589 1.00 83.31 89 ILE A C 1
ATOM 718 O O . ILE A 1 89 ? 15.365 3.083 -28.620 1.00 83.31 89 ILE A O 1
ATOM 722 N N . ARG A 1 90 ? 15.882 2.751 -30.774 1.00 73.44 90 ARG A N 1
ATOM 723 C CA . ARG A 1 90 ? 16.526 4.065 -30.986 1.00 73.44 90 ARG A CA 1
ATOM 724 C C . ARG A 1 90 ? 15.593 5.268 -30.787 1.00 73.44 90 ARG A C 1
ATOM 726 O O . ARG A 1 90 ? 16.057 6.348 -30.443 1.00 73.44 90 ARG A O 1
ATOM 733 N N . GLN A 1 91 ? 14.297 5.106 -31.041 1.00 71.88 91 GLN A N 1
ATOM 734 C CA . GLN A 1 91 ? 13.291 6.159 -30.867 1.00 71.88 91 GLN A CA 1
ATOM 735 C C . GLN A 1 91 ? 12.081 5.593 -30.121 1.00 71.88 91 GLN A C 1
ATOM 737 O O . GLN A 1 91 ? 11.093 5.200 -30.747 1.00 71.88 91 GLN A O 1
ATOM 742 N N . PRO A 1 92 ? 12.148 5.492 -28.785 1.00 71.50 92 PRO A N 1
ATOM 743 C CA . PRO A 1 92 ? 10.983 5.113 -28.011 1.00 71.50 92 PRO A CA 1
ATOM 744 C C . PRO A 1 92 ? 9.943 6.237 -28.072 1.00 71.50 92 PRO A C 1
ATOM 746 O O . PRO A 1 92 ? 10.270 7.425 -28.106 1.00 71.50 92 PRO A O 1
ATOM 749 N N . LYS A 1 93 ? 8.662 5.863 -28.075 1.00 76.50 93 LYS A N 1
ATOM 750 C CA . LYS A 1 93 ? 7.572 6.830 -27.936 1.00 76.50 93 LYS A CA 1
ATOM 751 C C . LYS A 1 93 ? 7.555 7.325 -26.492 1.00 76.50 93 LYS A C 1
ATOM 753 O O . LYS A 1 93 ? 7.123 6.604 -25.595 1.00 76.50 93 LYS A O 1
ATOM 758 N N . TYR A 1 94 ? 8.022 8.546 -26.266 1.00 73.94 94 TYR A N 1
ATOM 759 C CA . TYR A 1 94 ? 7.858 9.208 -24.977 1.00 73.94 94 TYR A CA 1
ATOM 760 C C . TYR A 1 94 ? 6.406 9.676 -24.846 1.00 73.94 94 TYR A C 1
ATOM 762 O O . TYR A 1 94 ? 5.933 10.475 -25.650 1.00 73.94 94 TYR A O 1
ATOM 770 N N . GLY A 1 95 ? 5.686 9.139 -23.861 1.00 73.81 95 GLY A N 1
ATOM 771 C CA . GLY A 1 95 ? 4.354 9.624 -23.506 1.00 73.81 95 GLY A CA 1
ATOM 772 C C . GLY A 1 95 ? 4.404 10.963 -22.766 1.00 73.81 95 GLY A C 1
ATOM 773 O O . GLY A 1 95 ? 5.460 11.414 -22.312 1.00 73.81 95 GLY A O 1
ATOM 774 N N . ASP A 1 96 ? 3.241 11.584 -22.587 1.00 73.75 96 ASP A N 1
ATOM 775 C CA . ASP A 1 96 ? 3.132 12.848 -21.863 1.00 73.75 96 ASP A CA 1
ATOM 776 C C . ASP A 1 96 ? 3.407 12.679 -20.362 1.00 73.75 96 ASP A C 1
ATOM 778 O O . ASP A 1 96 ? 2.655 12.031 -19.630 1.00 73.75 96 ASP A O 1
ATOM 782 N N . ARG A 1 97 ? 4.425 13.388 -19.853 1.00 67.75 97 ARG A N 1
ATOM 783 C CA . ARG A 1 97 ? 4.736 13.467 -18.406 1.00 67.75 97 ARG A CA 1
ATOM 784 C C . ARG A 1 97 ? 3.566 14.004 -17.567 1.00 67.75 97 ARG A C 1
ATOM 786 O O . ARG A 1 97 ? 3.527 13.791 -16.355 1.00 67.75 97 ARG A O 1
ATOM 793 N N . LYS A 1 98 ? 2.599 14.680 -18.203 1.00 66.12 98 LYS A N 1
ATOM 794 C CA . LYS A 1 98 ? 1.376 15.201 -17.569 1.00 66.12 98 LYS A CA 1
ATOM 795 C C . LYS A 1 98 ? 0.576 14.108 -16.866 1.00 66.12 98 LYS A C 1
ATOM 797 O O . LYS A 1 98 ? 0.036 14.374 -15.798 1.00 66.12 98 LYS A O 1
ATOM 802 N N . VAL A 1 99 ? 0.552 12.892 -17.418 1.00 68.00 99 VAL A N 1
ATOM 803 C CA . VAL A 1 99 ? -0.162 11.749 -16.831 1.00 68.00 99 VAL A CA 1
ATOM 804 C C . VAL A 1 99 ? 0.363 11.479 -15.419 1.00 68.00 99 VAL A C 1
ATOM 806 O O . VAL A 1 99 ? -0.405 11.454 -14.466 1.00 68.00 99 VAL A O 1
ATOM 809 N N . HIS A 1 100 ? 1.682 11.394 -15.252 1.00 65.44 100 HIS A N 1
ATOM 810 C CA . HIS A 1 100 ? 2.295 11.146 -13.947 1.00 65.44 100 HIS A CA 1
ATOM 811 C C . HIS A 1 100 ? 2.083 12.314 -12.966 1.00 65.44 100 HIS A C 1
ATOM 813 O O . HIS A 1 100 ? 1.721 12.104 -11.807 1.00 65.44 100 HIS A O 1
ATOM 819 N N . HIS A 1 101 ? 2.219 13.557 -13.443 1.00 67.06 101 HIS A N 1
ATOM 820 C CA . HIS A 1 101 ? 1.973 14.750 -12.627 1.00 67.06 101 HIS A CA 1
ATOM 821 C C . HIS A 1 101 ? 0.528 14.862 -12.132 1.00 67.06 101 HIS A C 1
ATOM 823 O O . HIS A 1 101 ? 0.309 15.324 -11.015 1.00 67.06 101 HIS A O 1
ATOM 829 N N . MET A 1 102 ? -0.449 14.456 -12.941 1.00 65.12 102 MET A N 1
ATOM 830 C CA . MET A 1 102 ? -1.864 14.538 -12.586 1.00 65.12 102 MET A CA 1
ATOM 831 C C . MET A 1 102 ? -2.247 13.541 -11.483 1.00 65.12 102 MET A C 1
ATOM 833 O O . MET A 1 102 ? -3.107 13.858 -10.666 1.00 65.12 102 MET A O 1
ATOM 837 N N . TYR A 1 103 ? -1.599 12.372 -11.431 1.00 66.94 103 TYR A N 1
ATOM 838 C CA . TYR A 1 103 ? -1.923 11.326 -10.454 1.00 66.94 103 TYR A CA 1
ATOM 839 C C . TYR A 1 103 ? -1.089 11.378 -9.166 1.00 66.94 103 TYR A C 1
ATOM 841 O O . TYR A 1 103 ? -1.584 10.963 -8.123 1.00 66.94 103 TYR A O 1
ATOM 849 N N . MET A 1 104 ? 0.145 11.899 -9.195 1.00 66.06 104 MET A N 1
ATOM 850 C CA . MET A 1 104 ? 1.023 11.902 -8.009 1.00 66.06 104 MET A CA 1
ATOM 851 C C . MET A 1 104 ? 1.065 13.233 -7.246 1.00 66.06 104 MET A C 1
ATOM 853 O O . MET A 1 104 ? 1.551 13.285 -6.114 1.00 66.06 104 MET A O 1
ATOM 857 N N . ARG A 1 105 ? 0.584 14.338 -7.829 1.00 71.25 105 ARG A N 1
ATOM 858 C CA . ARG A 1 105 ? 0.691 15.657 -7.192 1.00 71.25 105 ARG A CA 1
ATOM 859 C C . ARG A 1 105 ? -0.394 15.848 -6.130 1.00 71.25 105 ARG A C 1
ATOM 861 O O . ARG A 1 105 ? -1.525 16.198 -6.445 1.00 71.25 105 ARG A O 1
ATOM 868 N N . LYS A 1 106 ? -0.005 15.676 -4.866 1.00 70.44 106 LYS A N 1
ATOM 869 C CA . LYS A 1 106 ? -0.880 15.848 -3.689 1.00 70.44 106 LYS A CA 1
ATOM 870 C C . LYS A 1 106 ? -0.711 17.198 -2.973 1.00 70.44 106 LYS A C 1
ATOM 872 O O . LYS A 1 106 ? -1.499 17.531 -2.099 1.00 70.44 106 LYS A O 1
ATOM 877 N N . LYS A 1 107 ? 0.329 17.972 -3.313 1.00 76.06 107 LYS A N 1
ATOM 878 C CA . LYS A 1 107 ? 0.725 19.192 -2.585 1.00 76.06 107 LYS A CA 1
ATOM 879 C C . LYS A 1 107 ? 0.424 20.474 -3.367 1.00 76.06 107 LYS A C 1
ATOM 881 O O . LYS A 1 107 ? 0.776 20.586 -4.546 1.00 76.06 107 LYS A O 1
ATOM 886 N N . GLY A 1 108 ? -0.114 21.464 -2.652 1.00 84.50 108 GLY A N 1
ATOM 887 C CA . GLY A 1 108 ? -0.358 22.827 -3.128 1.00 84.50 108 GLY A CA 1
ATOM 888 C C . GLY A 1 108 ? -1.824 23.251 -3.023 1.00 84.50 108 GLY A C 1
ATOM 889 O O . GLY A 1 108 ? -2.734 22.428 -3.103 1.00 84.50 108 GLY A O 1
ATOM 890 N N . ILE A 1 109 ? -2.059 24.557 -2.879 1.00 85.00 109 ILE A N 1
ATOM 891 C CA . ILE A 1 109 ? -3.414 25.105 -2.715 1.00 85.00 109 ILE A CA 1
ATOM 892 C C . ILE A 1 109 ? -4.300 24.839 -3.941 1.00 85.00 109 ILE A C 1
ATOM 894 O O . ILE A 1 109 ? -5.435 24.403 -3.800 1.00 85.00 109 ILE A O 1
ATOM 898 N N . ASN A 1 110 ? -3.750 24.973 -5.152 1.00 86.12 110 ASN A N 1
ATOM 899 C CA . ASN A 1 110 ? -4.491 24.730 -6.393 1.00 86.12 110 ASN A CA 1
ATOM 900 C C . ASN A 1 110 ? -4.935 23.269 -6.533 1.00 86.12 110 ASN A C 1
ATOM 902 O O . ASN A 1 110 ? -6.021 22.993 -7.036 1.00 86.12 110 ASN A O 1
ATOM 906 N N . THR A 1 111 ? -4.102 22.320 -6.092 1.00 83.12 111 THR A N 1
ATOM 907 C CA . THR A 1 111 ? -4.477 20.901 -6.095 1.00 83.12 111 THR A CA 1
ATOM 908 C C . THR A 1 111 ? -5.516 20.607 -5.026 1.00 83.12 111 THR A C 1
ATOM 910 O O . THR A 1 111 ? -6.446 19.866 -5.311 1.00 83.12 111 THR A O 1
ATOM 913 N N . LEU A 1 112 ? -5.409 21.221 -3.842 1.00 83.75 112 LEU A N 1
ATOM 914 C CA . LEU A 1 112 ? -6.397 21.066 -2.776 1.00 83.75 112 LEU A CA 1
ATOM 915 C C . LEU A 1 112 ? -7.772 21.583 -3.211 1.00 83.75 112 LEU A C 1
ATOM 917 O O . LEU A 1 112 ? -8.738 20.834 -3.143 1.00 83.75 112 LEU A O 1
ATOM 921 N N . ILE A 1 113 ? -7.844 22.809 -3.740 1.00 86.50 113 ILE A N 1
ATOM 922 C CA . ILE A 1 113 ? -9.092 23.405 -4.242 1.00 86.50 113 ILE A CA 1
ATOM 923 C C . ILE A 1 113 ? -9.724 22.504 -5.309 1.00 86.50 113 ILE A C 1
ATOM 925 O O . ILE A 1 113 ? -10.914 22.222 -5.245 1.00 86.50 113 ILE A O 1
ATOM 929 N N . ASN A 1 114 ? -8.923 21.998 -6.251 1.00 85.62 114 ASN A N 1
ATOM 930 C CA . ASN A 1 114 ? -9.401 21.097 -7.303 1.00 85.62 114 ASN A CA 1
ATOM 931 C C . ASN A 1 114 ? -9.847 19.720 -6.775 1.00 85.62 114 ASN A C 1
ATOM 933 O O . ASN A 1 114 ? -10.661 19.056 -7.403 1.00 85.62 114 ASN A O 1
ATOM 937 N N . ILE A 1 115 ? -9.292 19.234 -5.664 1.00 83.12 115 ILE A N 1
ATOM 938 C CA . ILE A 1 115 ? -9.748 17.985 -5.040 1.00 83.12 115 ILE A CA 1
ATOM 939 C C . ILE A 1 115 ? -11.052 18.235 -4.278 1.00 83.12 115 ILE A C 1
ATOM 941 O O . ILE A 1 115 ? -11.988 17.461 -4.432 1.00 83.12 115 ILE A O 1
ATOM 945 N N . MET A 1 116 ? -11.133 19.329 -3.516 1.00 82.44 116 MET A N 1
ATOM 946 C CA . MET A 1 116 ? -12.313 19.698 -2.727 1.00 82.44 116 MET A CA 1
ATOM 947 C C . MET A 1 116 ? -13.516 20.095 -3.591 1.00 82.44 116 MET A C 1
ATOM 949 O O . MET A 1 116 ? -14.649 19.946 -3.150 1.00 82.44 116 MET A O 1
ATOM 953 N N . SER A 1 117 ? -13.295 20.583 -4.816 1.00 88.69 117 SER A N 1
ATOM 954 C CA . SER A 1 117 ? -14.373 20.912 -5.757 1.00 88.69 117 SER A CA 1
ATOM 955 C C . SER A 1 117 ? -14.961 19.696 -6.478 1.00 88.69 117 SER A C 1
ATOM 957 O O . SER A 1 117 ? -15.986 19.826 -7.148 1.00 88.69 117 SER A O 1
ATOM 959 N N . ARG A 1 118 ? -14.330 18.516 -6.388 1.00 83.69 118 ARG A N 1
ATOM 960 C CA . ARG A 1 118 ? -14.869 17.287 -6.982 1.00 83.69 118 ARG A CA 1
ATOM 961 C C . ARG A 1 118 ? -16.009 16.777 -6.113 1.00 83.69 118 ARG A C 1
ATOM 963 O O . ARG A 1 118 ? -15.795 16.445 -4.952 1.00 83.69 118 ARG A O 1
ATOM 970 N N . LEU A 1 119 ? -17.200 16.673 -6.695 1.00 78.12 119 LEU A N 1
ATOM 971 C CA . LEU A 1 119 ? -18.299 15.959 -6.057 1.00 78.12 119 LEU A CA 1
ATOM 972 C C . LEU A 1 119 ? -18.038 14.449 -6.062 1.00 78.12 119 LEU A C 1
ATOM 974 O O . LEU A 1 119 ? -17.319 13.926 -6.921 1.00 78.12 119 LEU A O 1
ATOM 978 N N . GLY A 1 120 ? -18.632 13.769 -5.080 1.00 75.75 120 GLY A N 1
ATOM 979 C CA . GLY A 1 120 ? -18.636 12.314 -5.007 1.00 75.75 120 GLY A CA 1
ATOM 980 C C . GLY A 1 120 ? -19.199 11.699 -6.286 1.00 75.75 120 GLY A C 1
ATOM 981 O O . GLY A 1 120 ? -20.065 12.277 -6.940 1.00 75.75 120 GLY A O 1
ATOM 982 N N . GLN A 1 121 ? -18.663 10.541 -6.655 1.00 78.88 121 GLN A N 1
ATOM 983 C CA . GLN A 1 121 ? -19.244 9.708 -7.700 1.00 78.88 121 GLN A CA 1
ATOM 984 C C . GLN A 1 121 ? -20.131 8.663 -7.031 1.00 78.88 121 GLN A C 1
ATOM 986 O O . GLN A 1 121 ? -19.697 8.037 -6.065 1.00 78.88 121 GLN A O 1
ATOM 991 N N . ASP A 1 122 ? -21.339 8.475 -7.557 1.00 76.44 122 ASP A N 1
ATOM 992 C CA . ASP A 1 122 ? -22.289 7.485 -7.034 1.00 76.44 122 ASP A CA 1
ATOM 993 C C . ASP A 1 122 ? -21.900 6.046 -7.419 1.00 76.44 122 ASP A C 1
ATOM 995 O O . ASP A 1 122 ? -22.276 5.096 -6.736 1.00 76.44 122 ASP A O 1
ATOM 999 N N . ASP A 1 123 ? -21.120 5.881 -8.494 1.00 77.69 123 ASP A N 1
ATOM 1000 C CA . ASP A 1 123 ? -20.680 4.578 -8.994 1.00 77.69 123 ASP A CA 1
ATOM 1001 C C . ASP A 1 123 ? -19.267 4.230 -8.477 1.00 77.69 123 ASP A C 1
ATOM 1003 O O . ASP A 1 123 ? -18.308 4.976 -8.738 1.00 77.69 123 ASP A O 1
ATOM 1007 N N . PRO A 1 124 ? -19.092 3.121 -7.731 1.00 70.88 124 PRO A N 1
ATOM 1008 C CA . PRO A 1 124 ? -17.792 2.710 -7.220 1.00 70.88 124 PRO A CA 1
ATOM 1009 C C . PRO A 1 124 ? -16.870 2.252 -8.358 1.00 70.88 124 PRO A C 1
ATOM 1011 O O . PRO A 1 124 ? -16.886 1.101 -8.790 1.00 70.88 124 PRO A O 1
ATOM 1014 N N . SER A 1 125 ? -15.994 3.149 -8.810 1.00 75.25 125 SER A N 1
ATOM 1015 C CA . SER A 1 125 ? -14.922 2.817 -9.753 1.00 75.25 125 SER A CA 1
ATOM 1016 C C . SER A 1 125 ? -13.612 2.450 -9.032 1.00 75.25 125 SER A C 1
ATOM 1018 O O . SER A 1 125 ? -13.298 3.008 -7.971 1.00 75.25 125 SER A O 1
ATOM 1020 N N . PRO A 1 126 ? -12.805 1.521 -9.585 1.00 68.94 126 PRO A N 1
ATOM 1021 C CA . PRO A 1 126 ? -11.526 1.151 -8.993 1.00 68.94 126 PRO A CA 1
ATOM 1022 C C . PRO A 1 126 ? -10.587 2.359 -8.954 1.00 68.94 126 PRO A C 1
ATOM 1024 O O . PRO A 1 126 ? -10.415 3.094 -9.933 1.00 68.94 126 P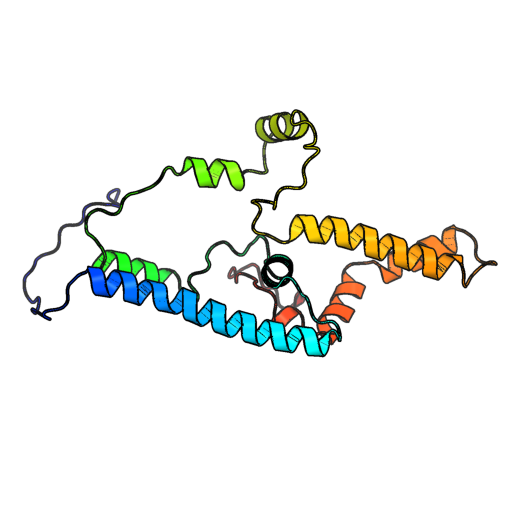RO A O 1
ATOM 1027 N N . SER A 1 127 ? -9.956 2.575 -7.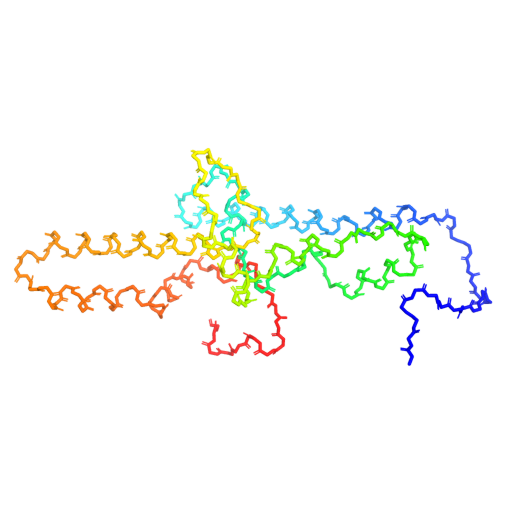801 1.00 72.25 127 SER A N 1
ATOM 1028 C CA . SER A 1 127 ? -9.083 3.725 -7.610 1.00 72.25 127 SER A CA 1
ATOM 1029 C C . SER A 1 127 ? -7.816 3.608 -8.448 1.00 72.25 127 SER A C 1
ATOM 1031 O O . SER A 1 127 ? -7.100 2.618 -8.360 1.00 72.25 127 SER A O 1
ATOM 1033 N N . ARG A 1 128 ? -7.474 4.673 -9.179 1.00 74.19 128 ARG A N 1
ATOM 1034 C CA . ARG A 1 128 ? -6.225 4.774 -9.964 1.00 74.19 128 ARG A CA 1
ATOM 1035 C C . ARG A 1 128 ? -4.975 5.057 -9.113 1.00 74.19 128 ARG A C 1
ATOM 1037 O O . ARG A 1 128 ? -3.924 5.381 -9.657 1.00 74.19 128 ARG A O 1
ATOM 1044 N N . ILE A 1 129 ? -5.112 5.035 -7.789 1.00 78.38 129 ILE A N 1
ATOM 1045 C CA . ILE A 1 129 ? -4.029 5.300 -6.840 1.00 78.38 129 ILE A CA 1
ATOM 1046 C C . ILE A 1 129 ? -3.384 3.959 -6.501 1.00 78.38 129 ILE A C 1
ATOM 1048 O O . ILE A 1 129 ? -4.057 3.072 -5.987 1.00 78.38 129 ILE A O 1
ATOM 1052 N N . ASN A 1 130 ? -2.086 3.836 -6.770 1.00 81.12 130 ASN A N 1
ATOM 1053 C CA . ASN A 1 130 ? -1.341 2.577 -6.671 1.00 81.12 130 ASN A CA 1
ATOM 1054 C C . ASN A 1 130 ? -0.553 2.446 -5.352 1.00 81.12 130 ASN A C 1
ATOM 1056 O O . ASN A 1 130 ? 0.555 1.916 -5.360 1.00 81.12 130 ASN A O 1
ATOM 1060 N N . HIS A 1 131 ? -1.093 2.974 -4.248 1.00 85.00 131 HIS A N 1
ATOM 1061 C CA . HIS A 1 131 ? -0.496 2.890 -2.909 1.00 85.00 131 HIS A CA 1
ATOM 1062 C C . HIS A 1 131 ? -1.583 2.691 -1.846 1.00 85.00 131 HIS A C 1
ATOM 1064 O O . HIS A 1 131 ? -2.750 3.020 -2.079 1.00 85.00 131 HIS A O 1
ATOM 1070 N N . ASN A 1 132 ? -1.194 2.198 -0.672 1.00 91.12 132 ASN A N 1
ATOM 1071 C CA . ASN A 1 132 ? -2.112 1.762 0.379 1.00 91.12 132 ASN A CA 1
ATOM 1072 C C . ASN A 1 132 ? -2.709 2.866 1.280 1.00 91.12 132 ASN A C 1
ATOM 1074 O O . ASN A 1 132 ? -3.588 2.541 2.066 1.00 91.12 132 ASN A O 1
ATOM 1078 N N . GLU A 1 133 ? -2.336 4.145 1.151 1.00 90.25 133 GLU A N 1
ATOM 1079 C CA . GLU A 1 133 ? -2.779 5.233 2.063 1.00 90.25 133 GLU A CA 1
ATOM 1080 C C . GLU A 1 133 ? -4.305 5.305 2.276 1.00 90.25 133 GLU A C 1
ATOM 1082 O O . GLU A 1 133 ? -4.789 5.603 3.363 1.00 90.25 133 GLU A O 1
ATOM 1087 N N . ARG A 1 134 ? -5.106 5.035 1.234 1.00 90.69 134 ARG A N 1
ATOM 1088 C CA . ARG A 1 134 ? -6.575 5.029 1.371 1.00 90.69 134 ARG A CA 1
ATOM 1089 C C . ARG A 1 134 ? -7.086 3.834 2.171 1.00 90.69 134 ARG A C 1
ATOM 1091 O O . ARG A 1 134 ? -8.109 3.949 2.839 1.00 90.69 134 ARG A O 1
ATOM 1098 N N . LEU A 1 135 ? -6.409 2.694 2.049 1.00 93.19 135 LEU A N 1
ATOM 1099 C CA . LEU A 1 135 ? -6.718 1.489 2.814 1.00 93.19 135 LEU A CA 1
ATOM 1100 C C . LEU A 1 135 ? -6.251 1.644 4.260 1.00 93.19 135 LEU A C 1
ATOM 1102 O O . LEU A 1 135 ? -6.957 1.195 5.150 1.00 93.19 135 LEU A O 1
ATOM 1106 N N . GLU A 1 136 ? -5.126 2.324 4.487 1.00 94.19 136 GLU A N 1
ATOM 1107 C CA . GLU A 1 136 ? -4.656 2.713 5.819 1.00 94.19 136 GLU A CA 1
ATOM 1108 C C . GLU A 1 136 ? -5.688 3.600 6.522 1.00 94.19 136 GLU A C 1
ATOM 1110 O O . GLU A 1 136 ? -6.133 3.256 7.609 1.00 94.19 136 GLU A O 1
ATOM 1115 N N . PHE A 1 137 ? -6.168 4.661 5.861 1.00 93.62 137 PHE A N 1
ATOM 1116 C CA . PHE A 1 137 ? -7.212 5.533 6.410 1.00 93.62 137 PHE A CA 1
ATOM 1117 C C . PHE A 1 137 ? -8.489 4.771 6.802 1.00 93.62 137 PHE A C 1
ATOM 1119 O O . PHE A 1 137 ? -9.064 5.006 7.861 1.00 93.62 137 PHE A O 1
ATOM 1126 N N . LEU A 1 138 ? -8.943 3.844 5.952 1.00 95.50 138 LEU A N 1
ATOM 1127 C CA . LEU A 1 138 ? -10.104 3.010 6.266 1.00 95.50 138 LEU A CA 1
ATOM 1128 C C . LEU A 1 138 ? -9.804 2.020 7.403 1.00 95.50 138 LEU A C 1
ATOM 1130 O O . LEU A 1 138 ? -10.652 1.795 8.262 1.00 95.50 138 LEU A O 1
ATOM 1134 N N . GLY A 1 139 ? -8.619 1.413 7.391 1.00 95.69 139 GLY A N 1
ATOM 1135 C CA . GLY A 1 139 ? -8.186 0.436 8.383 1.00 95.69 139 GLY A CA 1
ATOM 1136 C C . GLY A 1 139 ? -8.075 1.033 9.781 1.00 95.69 139 GLY A C 1
ATOM 1137 O O . GLY A 1 139 ? -8.520 0.397 10.732 1.00 95.69 139 GLY A O 1
ATOM 1138 N N . ASP A 1 140 ? -7.568 2.261 9.891 1.00 95.31 140 ASP A N 1
ATOM 1139 C CA . ASP A 1 140 ? -7.466 2.998 11.153 1.00 95.31 140 ASP A CA 1
ATOM 1140 C C . ASP A 1 140 ? -8.850 3.169 11.798 1.00 95.31 140 ASP A C 1
ATOM 1142 O O . ASP A 1 140 ? -9.087 2.718 12.919 1.00 95.31 140 ASP A O 1
ATOM 1146 N N . ALA A 1 141 ? -9.831 3.644 11.022 1.00 96.38 141 ALA A N 1
ATOM 1147 C CA . ALA A 1 141 ? -11.214 3.773 11.482 1.00 96.38 141 ALA A CA 1
ATOM 1148 C C . ALA A 1 141 ? -11.843 2.427 11.897 1.00 96.38 141 ALA A C 1
ATOM 1150 O O . ALA A 1 141 ? -12.601 2.358 12.867 1.00 96.38 141 ALA A O 1
ATOM 1151 N N . VAL A 1 142 ? -11.540 1.336 11.183 1.00 97.38 142 VAL A N 1
ATOM 1152 C CA . VAL A 1 142 ? -12.038 -0.006 11.528 1.00 97.38 142 VAL A CA 1
ATOM 1153 C C . VAL A 1 142 ? -11.427 -0.504 12.840 1.00 97.38 142 VAL A C 1
ATOM 1155 O O . VAL A 1 142 ? -12.151 -1.035 13.683 1.00 97.38 142 VAL A O 1
ATOM 1158 N N . VAL A 1 143 ? -10.119 -0.330 13.041 1.00 96.19 143 VAL A N 1
ATOM 1159 C CA . VAL A 1 143 ? -9.428 -0.741 14.273 1.00 96.19 143 VAL A CA 1
ATOM 1160 C C . VAL A 1 143 ? -9.913 0.086 15.466 1.00 96.19 143 VAL A C 1
ATOM 1162 O O . VAL A 1 143 ? -10.213 -0.479 16.522 1.00 96.19 143 VAL A O 1
ATOM 1165 N N . GLU A 1 144 ? -10.075 1.400 15.302 1.00 95.31 144 GLU A N 1
ATOM 1166 C CA . GLU A 1 144 ? -10.655 2.276 16.324 1.00 95.31 144 GLU A CA 1
ATOM 1167 C C . GLU A 1 144 ? -12.080 1.860 16.703 1.00 95.31 144 GLU A C 1
ATOM 1169 O O . GLU A 1 144 ? -12.427 1.817 17.887 1.00 95.31 144 GLU A O 1
ATOM 1174 N N . PHE A 1 145 ? -12.909 1.512 15.718 1.00 96.81 145 PHE A N 1
ATOM 1175 C CA . PHE A 1 145 ? -14.271 1.054 15.969 1.00 96.81 145 PHE A CA 1
ATOM 1176 C C . PHE A 1 145 ? -14.288 -0.272 16.737 1.00 96.81 145 PHE A C 1
ATOM 1178 O O . PHE A 1 145 ? -14.943 -0.374 17.776 1.00 96.81 145 PHE A O 1
ATOM 1185 N N . LEU A 1 146 ? -13.537 -1.276 16.270 1.00 97.12 146 LEU A N 1
ATOM 1186 C CA . LEU A 1 146 ? -13.485 -2.591 16.912 1.00 97.12 146 LEU A CA 1
ATOM 1187 C C . LEU A 1 146 ? -12.976 -2.495 18.352 1.00 97.12 146 LEU A C 1
ATOM 1189 O O . LEU A 1 146 ? -13.579 -3.069 19.257 1.00 97.12 146 LEU A O 1
ATOM 1193 N N . THR A 1 147 ? -11.903 -1.738 18.586 1.00 96.06 147 THR A N 1
ATOM 1194 C CA . THR A 1 147 ? -11.369 -1.530 19.940 1.00 96.06 147 THR A CA 1
ATOM 1195 C C . THR A 1 147 ? -12.365 -0.802 20.836 1.00 96.06 147 THR A C 1
ATOM 1197 O O . THR A 1 147 ? -12.566 -1.221 21.972 1.00 96.06 147 THR A O 1
ATOM 1200 N N . SER A 1 148 ? -13.059 0.221 20.330 1.00 95.69 148 SER A N 1
ATOM 1201 C CA . SER A 1 148 ? -14.087 0.937 21.096 1.00 95.69 148 SER A CA 1
ATOM 1202 C C . SER A 1 148 ? -15.233 0.013 21.519 1.00 95.69 148 SER A C 1
ATOM 1204 O O . SER A 1 148 ? -15.620 0.003 22.686 1.00 95.69 148 SER A O 1
ATOM 1206 N N . VAL A 1 149 ? -15.731 -0.826 20.604 1.00 96.88 149 VAL A N 1
ATOM 1207 C CA . VAL A 1 149 ? -16.783 -1.815 20.891 1.00 96.88 149 VAL A CA 1
ATOM 1208 C C . VAL A 1 149 ? -16.310 -2.842 21.926 1.00 96.88 149 VAL A C 1
ATOM 1210 O O . VAL A 1 149 ? -17.013 -3.112 22.902 1.00 96.88 149 VAL A O 1
ATOM 1213 N N . HIS A 1 150 ? -15.104 -3.386 21.752 1.00 96.56 150 HIS A N 1
ATOM 1214 C CA . HIS A 1 150 ? -14.537 -4.394 22.651 1.00 96.56 150 HIS A CA 1
ATOM 1215 C C . HIS A 1 150 ? -14.093 -3.851 24.012 1.00 96.56 150 HIS A C 1
ATOM 1217 O O . HIS A 1 150 ? -13.891 -4.642 24.927 1.00 96.56 150 HIS A O 1
ATOM 1223 N N . LEU A 1 151 ? -13.965 -2.536 24.176 1.00 95.94 151 LEU A N 1
ATOM 1224 C CA . LEU A 1 151 ? -13.760 -1.910 25.480 1.00 95.94 151 LEU A CA 1
ATOM 1225 C C . LEU A 1 151 ? -15.096 -1.546 26.140 1.00 95.94 151 LEU A C 1
ATOM 1227 O O . LEU A 1 151 ? -15.249 -1.722 27.343 1.00 95.94 151 LEU A O 1
ATOM 1231 N N . TYR A 1 152 ? -16.088 -1.101 25.371 1.00 96.00 152 TYR A N 1
ATOM 1232 C CA . TYR A 1 152 ? -17.375 -0.677 25.919 1.00 96.00 152 TYR A CA 1
ATOM 1233 C C . TYR A 1 152 ? -18.181 -1.832 26.539 1.00 96.00 152 TYR A C 1
ATOM 1235 O O . TYR A 1 152 ? -18.629 -1.731 27.678 1.00 96.00 152 TYR A O 1
ATOM 1243 N N . TYR A 1 153 ? -18.359 -2.947 25.818 1.00 95.75 153 TYR A N 1
ATOM 1244 C CA . TYR A 1 153 ? -19.226 -4.041 26.286 1.00 95.75 153 TYR A CA 1
ATOM 1245 C C . TYR A 1 153 ? -18.683 -4.819 27.500 1.00 95.75 153 TYR A C 1
ATOM 1247 O O . TYR A 1 153 ? -19.468 -5.111 28.403 1.00 95.75 153 TYR A O 1
ATOM 1255 N N . PRO A 1 154 ? -17.388 -5.188 27.566 1.00 95.44 154 PRO A N 1
ATOM 1256 C CA . PRO A 1 154 ? -16.865 -5.978 28.683 1.00 95.44 154 PRO A CA 1
ATOM 1257 C C . PRO A 1 154 ? -16.612 -5.176 29.965 1.00 95.44 154 PRO A C 1
ATOM 1259 O O . PRO A 1 154 ? -16.516 -5.779 31.033 1.00 95.44 154 PRO A O 1
ATOM 1262 N N . PHE A 1 155 ? -16.509 -3.844 29.884 1.00 94.88 155 PHE A N 1
ATOM 1263 C CA . PHE A 1 155 ? -16.189 -2.971 31.021 1.00 94.88 155 PHE A CA 1
ATOM 1264 C C . PHE A 1 155 ? -17.326 -1.975 31.339 1.00 94.88 155 PHE A C 1
ATOM 1266 O O . PHE A 1 155 ? -17.102 -0.765 31.318 1.00 94.88 155 PHE A O 1
ATOM 1273 N N . PRO A 1 156 ? -18.545 -2.443 31.690 1.00 94.31 156 PRO A N 1
ATOM 1274 C CA . PRO A 1 156 ? -19.707 -1.569 31.893 1.00 94.31 156 PRO A CA 1
ATOM 1275 C C . PRO A 1 156 ? -19.586 -0.635 33.107 1.00 94.31 156 PRO A C 1
ATOM 1277 O O . PRO A 1 156 ? -20.327 0.336 33.214 1.00 94.31 156 PRO A O 1
ATOM 1280 N N . SER A 1 157 ? -18.682 -0.933 34.043 1.00 94.88 157 SER A N 1
ATOM 1281 C CA . SER A 1 157 ? -18.435 -0.130 35.245 1.00 94.88 157 SER A CA 1
ATOM 1282 C C . SER A 1 157 ? -17.319 0.905 35.077 1.00 94.88 157 SER A C 1
ATOM 1284 O O . SER A 1 157 ? -17.005 1.601 36.039 1.00 94.88 157 SER A O 1
ATOM 1286 N N . LEU A 1 158 ? -16.663 0.964 33.912 1.00 94.94 158 LEU A N 1
ATOM 1287 C CA . LEU A 1 158 ? -15.545 1.871 33.669 1.00 94.94 158 LEU A CA 1
ATOM 1288 C C . LEU A 1 158 ? -16.037 3.168 33.022 1.00 94.94 158 LEU A C 1
ATOM 1290 O O . LEU A 1 158 ? -16.808 3.150 32.066 1.00 94.94 158 LEU A O 1
ATOM 1294 N N . GLU A 1 159 ? -15.562 4.300 33.532 1.00 94.75 159 GLU A N 1
ATOM 1295 C CA . GLU A 1 159 ? -15.876 5.613 32.971 1.00 94.75 159 GLU A CA 1
ATOM 1296 C C . GLU A 1 159 ? -15.158 5.852 31.632 1.00 94.75 159 GLU A C 1
ATOM 1298 O O . GLU A 1 159 ? -14.127 5.240 31.329 1.00 94.75 159 GLU A O 1
ATOM 1303 N N . GLU A 1 160 ? -15.672 6.804 30.848 1.00 94.19 160 GLU A N 1
ATOM 1304 C CA . GLU A 1 160 ? -15.148 7.167 29.525 1.00 94.19 160 GLU A CA 1
ATOM 1305 C C . GLU A 1 160 ? -13.638 7.428 29.539 1.00 94.19 160 GLU A C 1
ATOM 1307 O O . GLU A 1 160 ? -12.925 6.936 28.667 1.00 94.19 160 GLU A O 1
ATOM 1312 N N . GLY A 1 161 ? -13.129 8.144 30.548 1.00 94.69 161 GLY A N 1
ATOM 1313 C CA . GLY A 1 161 ? -11.701 8.455 30.643 1.00 94.69 161 GLY A CA 1
ATOM 1314 C C . GLY A 1 161 ? -10.822 7.201 30.699 1.00 94.69 161 GLY A C 1
ATOM 1315 O O . GLY A 1 161 ? -9.780 7.141 30.040 1.00 94.69 161 GLY A O 1
ATOM 1316 N N . GLY A 1 162 ? -11.265 6.162 31.415 1.00 93.75 162 GLY A N 1
ATOM 1317 C CA . GLY A 1 162 ? -10.558 4.884 31.478 1.00 93.75 162 GLY A CA 1
ATOM 1318 C C . GLY A 1 162 ? -10.595 4.152 30.137 1.00 93.75 162 GLY A C 1
ATOM 1319 O O . GLY A 1 162 ? -9.558 3.718 29.637 1.00 93.75 162 GLY A O 1
ATOM 1320 N N . LEU A 1 163 ? -11.774 4.083 29.514 1.00 94.94 163 LEU A N 1
ATOM 1321 C CA . LEU A 1 163 ? -11.968 3.447 28.207 1.00 94.94 163 LEU A CA 1
ATOM 1322 C C . LEU A 1 163 ? -11.140 4.130 27.108 1.00 94.94 163 LEU A C 1
ATOM 1324 O O . LEU A 1 163 ? -10.466 3.456 26.329 1.00 94.94 163 LEU A O 1
ATOM 1328 N N . ALA A 1 164 ? -11.134 5.464 27.076 1.00 94.19 164 ALA A N 1
ATOM 1329 C CA . ALA A 1 164 ? -10.347 6.250 26.134 1.00 94.19 164 ALA A CA 1
ATOM 1330 C C . ALA A 1 164 ? -8.841 6.012 26.311 1.00 94.19 164 ALA A C 1
ATOM 1332 O O . ALA A 1 164 ? -8.135 5.845 25.316 1.00 94.19 164 ALA A O 1
ATOM 1333 N N . THR A 1 165 ? -8.363 5.931 27.558 1.00 95.25 165 THR A N 1
ATOM 1334 C CA . THR A 1 165 ? -6.954 5.634 27.865 1.00 95.25 165 THR A CA 1
ATOM 1335 C C . THR A 1 165 ? -6.552 4.237 27.389 1.00 95.25 165 THR A C 1
ATOM 1337 O O . THR A 1 165 ? -5.486 4.068 26.798 1.00 95.25 165 THR A O 1
ATOM 1340 N N . TYR A 1 166 ? -7.408 3.227 27.580 1.00 94.56 166 TYR A N 1
ATOM 1341 C CA . TYR A 1 166 ? -7.146 1.887 27.047 1.00 94.56 166 TYR A CA 1
ATOM 1342 C C . TYR A 1 166 ? -7.134 1.865 25.521 1.00 94.56 166 TYR A C 1
ATOM 1344 O O . TYR A 1 166 ? -6.239 1.268 24.922 1.00 94.56 166 TYR A O 1
ATOM 1352 N N . ARG A 1 167 ? -8.097 2.536 24.884 1.00 94.81 167 ARG A N 1
ATOM 1353 C CA . ARG A 1 167 ? -8.183 2.598 23.424 1.00 94.81 167 ARG A CA 1
ATOM 1354 C C . ARG A 1 167 ? -6.913 3.198 22.827 1.00 94.81 167 ARG A C 1
ATOM 1356 O O . ARG A 1 167 ? -6.314 2.583 21.952 1.00 94.81 167 ARG A O 1
ATOM 1363 N N . THR A 1 168 ? -6.470 4.360 23.308 1.00 94.44 168 THR A N 1
ATOM 1364 C CA . THR A 1 168 ? -5.260 5.014 22.782 1.00 94.44 168 THR A CA 1
ATOM 1365 C C . THR A 1 168 ? -4.009 4.164 22.999 1.00 94.44 168 THR A C 1
ATOM 1367 O O . THR A 1 168 ? -3.181 4.063 22.097 1.00 94.44 168 THR A O 1
ATOM 1370 N N . ALA A 1 169 ? -3.895 3.482 24.143 1.00 93.75 169 ALA A N 1
ATOM 1371 C CA . ALA A 1 169 ? -2.771 2.592 24.429 1.00 93.75 169 ALA A CA 1
ATOM 1372 C C . ALA A 1 169 ? -2.707 1.352 23.514 1.00 93.75 169 ALA A C 1
ATOM 1374 O O . ALA A 1 169 ? -1.613 0.850 23.250 1.00 93.75 169 ALA A O 1
ATOM 1375 N N . ILE A 1 170 ? -3.850 0.853 23.032 1.00 93.00 170 ILE A N 1
ATOM 1376 C CA . ILE A 1 170 ? -3.922 -0.314 22.136 1.00 93.00 170 ILE A CA 1
ATOM 1377 C C . ILE A 1 170 ? -3.749 0.100 20.669 1.00 93.00 170 ILE A C 1
ATOM 1379 O O . ILE A 1 170 ? -3.045 -0.577 19.922 1.00 93.00 170 ILE A O 1
ATOM 1383 N N . VAL A 1 171 ? -4.375 1.205 20.256 1.00 94.69 171 VAL A N 1
ATOM 1384 C CA . VAL A 1 171 ? -4.405 1.653 18.850 1.00 94.69 171 VAL A CA 1
ATOM 1385 C C . VAL A 1 171 ? -3.128 2.400 18.446 1.00 94.69 171 VAL A C 1
ATOM 1387 O O . VAL A 1 171 ? -2.863 2.576 17.264 1.00 94.69 171 VAL A O 1
ATOM 1390 N N . GLN A 1 172 ? -2.276 2.798 19.397 1.00 94.00 172 GLN A N 1
ATOM 1391 C CA . GLN A 1 172 ? -1.014 3.469 19.073 1.00 94.00 172 GLN A CA 1
ATOM 1392 C C . GLN A 1 172 ? -0.132 2.659 18.102 1.00 94.00 172 GLN A C 1
ATOM 1394 O O . GLN A 1 172 ? 0.060 1.447 18.248 1.00 94.00 172 GLN A O 1
ATOM 1399 N N . ASN A 1 173 ? 0.518 3.367 17.175 1.00 92.56 173 ASN A N 1
ATOM 1400 C CA . ASN A 1 173 ? 1.364 2.772 16.134 1.00 92.56 173 ASN A CA 1
ATOM 1401 C C . ASN A 1 173 ? 2.462 1.853 16.684 1.00 92.56 173 ASN A C 1
ATOM 1403 O O . ASN A 1 173 ? 2.779 0.848 16.061 1.00 92.56 173 ASN A O 1
ATOM 1407 N N . GLN A 1 174 ? 3.028 2.155 17.858 1.00 92.25 174 GLN A N 1
ATOM 1408 C CA . GLN A 1 174 ? 4.050 1.310 18.491 1.00 92.25 174 GLN A CA 1
ATOM 1409 C C . GLN A 1 174 ? 3.508 -0.083 18.836 1.00 92.25 174 GLN A C 1
ATOM 1411 O O . GLN A 1 174 ? 4.180 -1.091 18.620 1.00 92.25 174 GLN A O 1
ATOM 1416 N N . HIS A 1 175 ? 2.276 -0.152 19.344 1.00 93.50 175 HIS A N 1
ATOM 1417 C CA . HIS A 1 175 ? 1.634 -1.417 19.676 1.00 93.50 175 HIS A CA 1
ATOM 1418 C C . HIS A 1 175 ? 1.274 -2.196 18.409 1.00 93.50 175 HIS A C 1
ATOM 1420 O O . HIS A 1 175 ? 1.581 -3.385 18.305 1.00 93.50 175 HIS A O 1
ATOM 1426 N N . LEU A 1 176 ? 0.709 -1.509 17.412 1.00 94.50 176 LEU A N 1
ATOM 1427 C CA . LEU A 1 176 ? 0.394 -2.106 16.115 1.00 94.50 176 LEU A CA 1
ATOM 1428 C C . LEU A 1 176 ? 1.648 -2.609 15.387 1.00 94.50 176 LEU A C 1
ATOM 1430 O O . LEU A 1 176 ? 1.614 -3.696 14.819 1.00 94.50 176 LEU A O 1
ATOM 1434 N N . ALA A 1 177 ? 2.773 -1.897 15.467 1.00 92.75 177 ALA A N 1
ATOM 1435 C CA . ALA A 1 177 ? 4.049 -2.333 14.902 1.00 92.75 177 ALA A CA 1
ATOM 1436 C C . ALA A 1 177 ? 4.574 -3.609 15.582 1.00 92.75 177 ALA A C 1
ATOM 1438 O O . ALA A 1 177 ? 4.994 -4.549 14.904 1.00 92.75 177 ALA A O 1
ATOM 1439 N N . MET A 1 178 ? 4.483 -3.699 16.915 1.00 92.81 178 MET A N 1
ATOM 1440 C CA . MET A 1 178 ? 4.832 -4.930 17.638 1.00 92.81 178 MET A CA 1
ATOM 1441 C C . MET A 1 178 ? 3.959 -6.119 17.215 1.00 92.81 178 MET A C 1
ATOM 1443 O O . MET A 1 178 ? 4.459 -7.238 17.102 1.00 92.81 178 MET A O 1
ATOM 1447 N N . LEU A 1 179 ? 2.662 -5.898 16.974 1.00 92.38 179 LEU A N 1
ATOM 1448 C CA . LEU A 1 179 ? 1.760 -6.933 16.461 1.00 92.38 179 LEU A CA 1
ATOM 1449 C C . LEU A 1 179 ? 2.076 -7.299 15.004 1.00 92.38 179 LEU A C 1
ATOM 1451 O O . LEU A 1 179 ? 2.115 -8.482 14.674 1.00 92.38 179 LEU A O 1
ATOM 1455 N N . ALA A 1 180 ? 2.371 -6.315 14.154 1.00 92.31 180 ALA A N 1
ATOM 1456 C CA . ALA A 1 180 ? 2.755 -6.524 12.760 1.00 92.31 180 ALA A CA 1
ATOM 1457 C C . ALA A 1 180 ? 4.027 -7.378 12.631 1.00 92.31 180 ALA A C 1
ATOM 1459 O O . ALA A 1 180 ? 4.087 -8.259 11.775 1.00 92.31 180 ALA A O 1
ATOM 1460 N N . LYS A 1 181 ? 5.001 -7.192 13.533 1.00 91.50 181 LYS A N 1
ATOM 1461 C CA . LYS A 1 181 ? 6.231 -7.999 13.589 1.00 91.50 181 LYS A CA 1
ATOM 1462 C C . LYS A 1 181 ? 5.964 -9.465 13.931 1.00 91.50 181 LYS A C 1
ATOM 1464 O O . LYS A 1 181 ? 6.626 -10.347 13.398 1.00 91.50 181 LYS A O 1
ATOM 1469 N N . LYS A 1 182 ? 4.952 -9.757 14.759 1.00 91.38 182 LYS A N 1
ATOM 1470 C CA . LYS A 1 182 ? 4.522 -11.146 15.029 1.00 91.38 182 LYS A CA 1
ATOM 1471 C C . LYS A 1 182 ? 3.923 -11.831 13.798 1.00 91.38 182 LYS A C 1
ATOM 1473 O O . LYS A 1 182 ? 3.934 -13.054 13.731 1.00 91.38 182 LYS A O 1
ATOM 1478 N N . LEU A 1 183 ? 3.397 -11.050 12.856 1.00 90.19 183 LEU A N 1
ATOM 1479 C CA . LEU A 1 183 ? 2.886 -11.521 11.567 1.00 90.19 183 LEU A CA 1
ATOM 1480 C C . LEU A 1 183 ? 3.951 -11.484 10.455 1.00 90.19 183 LEU A C 1
ATOM 1482 O O . LEU A 1 183 ? 3.633 -11.802 9.312 1.00 90.19 183 LEU A O 1
ATOM 1486 N N . GLU A 1 184 ? 5.190 -11.090 10.777 1.00 91.75 184 GLU A N 1
ATOM 1487 C CA . GLU A 1 184 ? 6.308 -10.931 9.835 1.00 91.75 184 GLU A CA 1
ATOM 1488 C C . GLU A 1 184 ? 5.976 -10.053 8.610 1.00 91.75 184 GLU A C 1
ATOM 1490 O O . GLU A 1 184 ? 6.496 -10.272 7.512 1.00 91.75 184 GLU A O 1
ATOM 1495 N N . LEU A 1 185 ? 5.081 -9.064 8.765 1.00 91.31 185 LEU A N 1
ATOM 1496 C CA . LEU A 1 185 ? 4.596 -8.238 7.646 1.00 91.31 185 LEU A CA 1
ATOM 1497 C C . LEU A 1 185 ? 5.708 -7.433 6.963 1.00 91.31 185 LEU A C 1
ATOM 1499 O O . LEU A 1 185 ? 5.632 -7.177 5.760 1.00 91.31 185 LEU A O 1
ATOM 1503 N N . ASP A 1 186 ? 6.758 -7.092 7.704 1.00 90.06 186 ASP A N 1
ATOM 1504 C CA . ASP A 1 186 ? 7.961 -6.414 7.222 1.00 90.06 186 ASP A CA 1
ATOM 1505 C C . ASP A 1 186 ? 8.617 -7.148 6.041 1.00 90.06 186 ASP A C 1
ATOM 1507 O O . ASP A 1 186 ? 9.118 -6.514 5.113 1.00 90.06 186 ASP A O 1
ATOM 1511 N N . ARG A 1 187 ? 8.534 -8.484 6.010 1.00 89.12 187 ARG A N 1
ATOM 1512 C CA . ARG A 1 187 ? 9.111 -9.317 4.942 1.00 89.12 187 ARG A CA 1
ATOM 1513 C C . ARG A 1 187 ? 8.274 -9.343 3.664 1.00 89.12 187 ARG A C 1
ATOM 1515 O O . ARG A 1 187 ? 8.784 -9.725 2.609 1.00 89.12 187 ARG A O 1
ATOM 1522 N N . PHE A 1 188 ? 6.993 -8.991 3.757 1.00 91.69 188 PHE A N 1
ATOM 1523 C CA . PHE A 1 188 ? 6.046 -9.042 2.640 1.00 91.69 188 PHE A CA 1
ATOM 1524 C C . PHE A 1 188 ? 5.732 -7.662 2.063 1.00 91.69 188 PHE A C 1
ATOM 1526 O O . PHE A 1 188 ? 5.290 -7.581 0.919 1.00 91.69 188 PHE A O 1
ATOM 1533 N N . MET A 1 189 ? 5.957 -6.582 2.812 1.00 91.00 189 MET A N 1
ATOM 1534 C CA . MET A 1 189 ? 5.680 -5.229 2.339 1.00 91.00 189 MET A CA 1
ATOM 1535 C C . MET A 1 189 ? 6.616 -4.798 1.203 1.00 91.00 189 MET A C 1
ATOM 1537 O O . MET A 1 189 ? 7.835 -4.965 1.250 1.00 91.00 189 MET A O 1
ATOM 1541 N N . LEU A 1 190 ? 6.041 -4.155 0.186 1.00 88.50 190 LEU A N 1
ATOM 1542 C CA . LEU A 1 190 ? 6.791 -3.519 -0.894 1.00 88.50 190 LEU A CA 1
ATOM 1543 C C . LEU A 1 190 ? 7.245 -2.132 -0.444 1.00 88.50 190 LEU A C 1
ATOM 1545 O O . LEU A 1 190 ? 6.592 -1.117 -0.703 1.00 88.50 190 LEU A O 1
ATOM 1549 N N . TYR A 1 191 ? 8.382 -2.114 0.241 1.00 83.19 191 TYR A N 1
ATOM 1550 C CA . TYR A 1 191 ? 9.049 -0.910 0.711 1.00 83.19 191 TYR A CA 1
ATOM 1551 C C . TYR A 1 191 ? 10.283 -0.595 -0.145 1.00 83.19 191 TYR A C 1
ATOM 1553 O O . TYR A 1 191 ? 11.099 -1.469 -0.437 1.00 83.19 191 TYR A O 1
ATOM 1561 N N . ALA A 1 192 ? 10.439 0.664 -0.558 1.00 75.44 192 ALA A N 1
ATOM 1562 C CA . ALA A 1 192 ? 11.617 1.096 -1.303 1.00 75.44 192 ALA A CA 1
ATOM 1563 C C . ALA A 1 192 ? 12.720 1.557 -0.347 1.00 75.44 192 ALA A C 1
ATOM 1565 O O . ALA A 1 192 ? 12.525 2.492 0.425 1.00 75.44 192 ALA A O 1
ATOM 1566 N N . HIS A 1 193 ? 13.889 0.923 -0.447 1.00 56.62 193 HIS A N 1
ATOM 1567 C CA . HIS A 1 193 ? 15.091 1.313 0.284 1.00 56.62 193 HIS A CA 1
ATOM 1568 C C . HIS A 1 193 ? 15.602 2.663 -0.230 1.00 56.62 193 HIS A C 1
ATOM 1570 O O . HIS A 1 193 ? 16.252 2.741 -1.273 1.00 56.62 193 HIS A O 1
ATOM 1576 N N . GLY A 1 194 ? 15.312 3.736 0.501 1.00 60.81 194 GLY A N 1
ATOM 1577 C CA . GLY A 1 194 ? 16.161 4.920 0.453 1.00 60.81 194 GLY A CA 1
ATOM 1578 C C . GLY A 1 194 ? 17.359 4.700 1.379 1.00 60.81 194 GLY A C 1
ATOM 1579 O O . GLY A 1 194 ? 17.145 4.200 2.483 1.00 60.81 194 GLY A O 1
ATOM 1580 N N . PRO A 1 195 ? 18.588 5.076 0.985 1.00 58.50 195 PRO A N 1
ATOM 1581 C CA . PRO A 1 195 ? 19.777 4.914 1.829 1.00 58.50 195 PRO A CA 1
ATOM 1582 C C . PRO A 1 195 ? 19.644 5.590 3.207 1.00 58.50 195 PRO A C 1
ATOM 1584 O O . PRO A 1 195 ? 20.250 5.123 4.161 1.00 58.50 195 PRO A O 1
ATOM 1587 N N . ASP A 1 196 ? 18.787 6.611 3.326 1.00 58.94 196 ASP A N 1
ATOM 1588 C CA . ASP A 1 196 ? 18.556 7.369 4.566 1.00 58.94 196 ASP A CA 1
ATOM 1589 C C . ASP A 1 196 ? 17.207 7.064 5.253 1.00 58.94 196 ASP A C 1
ATOM 1591 O O . ASP A 1 196 ? 16.859 7.695 6.253 1.00 58.94 196 ASP A O 1
ATOM 1595 N N . LEU A 1 197 ? 16.405 6.150 4.692 1.00 58.56 197 LEU A N 1
ATOM 1596 C CA . LEU A 1 197 ? 15.017 5.906 5.115 1.00 58.56 197 LEU A CA 1
ATOM 1597 C C . LEU A 1 197 ? 14.828 4.616 5.930 1.00 58.56 197 LEU A C 1
ATOM 1599 O O . LEU A 1 197 ? 13.777 4.462 6.542 1.00 58.56 197 LEU A O 1
ATOM 1603 N N . CYS A 1 198 ? 15.831 3.735 5.989 1.00 57.25 198 CYS A N 1
ATOM 1604 C CA . CYS A 1 198 ? 15.847 2.589 6.902 1.00 57.25 198 CYS A CA 1
ATOM 1605 C C . CYS A 1 198 ? 16.733 2.917 8.108 1.00 57.25 198 CYS A C 1
ATOM 1607 O O . CYS A 1 198 ? 17.955 2.785 8.027 1.00 57.25 198 CYS A O 1
ATOM 1609 N N . ARG A 1 199 ? 16.143 3.360 9.220 1.00 63.78 199 ARG A N 1
ATOM 1610 C CA . ARG A 1 199 ? 16.884 3.502 10.481 1.00 63.78 199 ARG A CA 1
ATOM 1611 C C . ARG A 1 199 ? 16.857 2.167 11.218 1.00 63.78 199 ARG A C 1
ATOM 1613 O O . ARG A 1 199 ? 15.845 1.480 11.198 1.00 63.78 199 ARG A O 1
ATOM 1620 N N . GLU A 1 200 ? 17.939 1.814 11.913 1.00 53.84 200 GLU A N 1
ATOM 1621 C CA . GLU A 1 200 ? 17.974 0.610 12.767 1.00 53.84 200 GLU A CA 1
ATOM 1622 C C . GLU A 1 200 ? 16.885 0.617 13.854 1.00 53.84 200 GLU A C 1
ATOM 1624 O O . GLU A 1 200 ? 16.499 -0.439 14.337 1.00 53.84 200 GLU A O 1
ATOM 1629 N N . SER A 1 201 ? 16.350 1.794 14.206 1.00 53.12 201 SER A N 1
ATOM 1630 C CA . SER A 1 201 ? 15.199 1.951 15.104 1.00 53.12 201 SER A CA 1
ATOM 1631 C C . SER A 1 201 ? 13.862 1.483 14.520 1.00 53.12 201 SER A C 1
ATOM 1633 O O . SER A 1 201 ? 12.903 1.345 15.276 1.00 53.12 201 SER A O 1
ATOM 1635 N N . ASP A 1 202 ? 13.787 1.289 13.201 1.00 50.91 202 ASP A N 1
ATOM 1636 C CA . ASP A 1 202 ? 12.559 0.988 12.457 1.00 50.91 202 ASP A CA 1
ATOM 1637 C C . ASP A 1 202 ? 12.470 -0.510 12.060 1.00 50.91 202 ASP A C 1
ATOM 1639 O O . ASP A 1 202 ? 11.517 -0.908 11.387 1.00 50.91 202 ASP A O 1
ATOM 1643 N N . LEU A 1 203 ? 13.454 -1.330 12.475 1.00 44.12 203 LEU A N 1
ATOM 1644 C CA . LEU A 1 203 ? 13.567 -2.790 12.277 1.00 44.12 203 LEU A CA 1
ATOM 1645 C C . LEU A 1 203 ? 13.160 -3.578 13.536 1.00 44.12 203 LEU A C 1
ATOM 1647 O O . LEU A 1 203 ? 12.513 -4.644 13.401 1.00 44.12 203 LEU A O 1
#